Protein AF-A0A3D0N3T7-F1 (afdb_monomer)

Solvent-accessible surface area (backbone atoms only — not comparable to full-atom values): 16040 Å² total; per-residue (Å²): 131,82,79,78,68,73,55,38,37,32,43,30,29,72,91,70,80,42,63,31,39,25,36,47,32,54,90,64,12,43,69,44,21,49,50,53,52,58,37,20,71,55,54,43,47,40,52,34,33,52,40,88,77,23,42,41,26,35,35,33,63,46,48,40,93,49,50,69,50,77,93,78,44,78,58,92,35,46,69,40,55,69,48,50,58,29,33,27,24,47,39,78,64,60,85,92,48,77,85,64,81,76,82,58,97,70,96,59,69,46,47,33,40,38,41,25,50,29,72,79,21,35,37,60,78,89,60,73,71,46,60,27,25,43,24,30,38,50,77,40,45,59,74,56,45,41,55,54,55,56,48,26,64,77,77,38,71,35,59,32,34,39,12,54,52,82,62,74,70,81,31,61,50,32,33,35,32,32,20,36,23,41,67,45,83,64,19,27,8,3,18,1,17,35,33,22,38,88,87,70,49,81,75,49,71,45,58,41,58,35,73,68,30,38,36,75,56,22,30,51,47,7,43,42,56,41,51,54,51,38,41,44,58,46,37,38,22,41,38,38,40,27,59,48,60,67,59,47,33,36,76,72,64,76,37,84,80,80,51,78,83,49,42,62,51,50,51,53,41,52,54,61,49,66,75,31,86,40,72,46,74,45,73,42,62,57,85,84,38,47,68,15,45,51,26,1,44,52,9,13,52,52,24,45,56,53,66,72,73,108

Structure (mmCIF, N/CA/C/O backbone):
data_AF-A0A3D0N3T7-F1
#
_entry.id   AF-A0A3D0N3T7-F1
#
loop_
_atom_site.group_PDB
_atom_site.id
_atom_site.type_symbol
_atom_site.label_atom_id
_atom_site.label_alt_id
_atom_site.label_comp_id
_atom_site.label_asym_id
_atom_site.label_entity_id
_atom_site.label_seq_id
_atom_site.pdbx_PDB_ins_code
_atom_site.Cartn_x
_atom_site.Cartn_y
_atom_site.Cartn_z
_atom_site.occupancy
_atom_site.B_iso_or_equiv
_atom_site.auth_seq_id
_atom_site.auth_comp_id
_atom_site.auth_asym_id
_atom_site.auth_atom_id
_atom_site.pdbx_PDB_model_num
ATOM 1 N N . MET A 1 1 ? -14.285 30.119 7.924 1.00 32.22 1 MET A N 1
ATOM 2 C CA . MET A 1 1 ? -15.095 28.966 7.485 1.00 32.22 1 MET A CA 1
ATOM 3 C C . MET A 1 1 ? -14.592 27.786 8.278 1.00 32.22 1 MET A C 1
ATOM 5 O O . MET A 1 1 ? -13.515 27.294 7.980 1.00 32.22 1 MET A O 1
ATOM 9 N N . GLU A 1 2 ? -15.288 27.451 9.359 1.00 31.52 2 GLU A N 1
ATOM 10 C CA . GLU A 1 2 ? -14.979 26.279 10.175 1.00 31.52 2 GLU A CA 1
ATOM 11 C C . GLU A 1 2 ? -15.085 25.042 9.279 1.00 31.52 2 GLU A C 1
ATOM 13 O O . GLU A 1 2 ? -16.143 24.771 8.707 1.00 31.52 2 GLU A O 1
ATOM 18 N N . HIS A 1 3 ? -13.975 24.327 9.097 1.00 38.75 3 HIS A N 1
ATOM 19 C CA . HIS A 1 3 ? -14.036 22.964 8.597 1.00 38.75 3 HIS A CA 1
ATOM 20 C C . HIS A 1 3 ? -14.820 22.174 9.640 1.00 38.75 3 HIS A C 1
ATOM 22 O O . HIS A 1 3 ? -14.288 21.862 10.701 1.00 38.75 3 HIS A O 1
ATOM 28 N N . VAL A 1 4 ? -16.092 21.881 9.367 1.00 43.16 4 VAL A N 1
ATOM 29 C CA . VAL A 1 4 ? -16.843 20.897 10.146 1.00 43.16 4 VAL A CA 1
ATOM 30 C C . VAL A 1 4 ? -16.122 19.573 9.928 1.00 43.16 4 VAL A C 1
ATOM 32 O O . VAL A 1 4 ? -16.292 18.908 8.905 1.00 43.16 4 VAL A O 1
ATOM 35 N N . MET A 1 5 ? -15.208 19.242 10.836 1.00 53.06 5 MET A N 1
ATOM 36 C CA . MET A 1 5 ? -14.527 17.965 10.819 1.00 53.06 5 MET A CA 1
ATOM 37 C C . MET A 1 5 ? -15.600 16.893 10.966 1.00 53.06 5 MET A C 1
ATOM 39 O O . MET A 1 5 ? -16.296 16.863 11.977 1.00 53.06 5 MET A O 1
ATOM 43 N N . SER A 1 6 ? -15.763 16.033 9.951 1.00 59.78 6 SER A N 1
ATOM 44 C CA . SER A 1 6 ? -16.508 14.782 10.119 1.00 59.78 6 SER A CA 1
ATOM 45 C C . SER A 1 6 ? -16.028 14.114 11.407 1.00 59.78 6 SER A C 1
ATOM 47 O O . SER A 1 6 ? -14.865 13.723 11.498 1.00 59.78 6 SER A O 1
ATOM 49 N N . GLN A 1 7 ? -16.906 14.044 12.408 1.00 82.50 7 GLN A N 1
ATOM 50 C CA . GLN A 1 7 ? -16.627 13.449 13.718 1.00 82.50 7 GLN A CA 1
ATOM 51 C C . GLN A 1 7 ? -16.728 11.919 13.672 1.00 82.50 7 GLN A C 1
ATOM 53 O O . GLN A 1 7 ? -16.868 11.262 14.704 1.00 82.50 7 GLN A O 1
ATOM 58 N N . GLN A 1 8 ? -16.740 11.343 12.472 1.00 89.00 8 GLN A N 1
ATOM 59 C CA . GLN A 1 8 ? -16.956 9.931 12.240 1.00 89.00 8 GLN A CA 1
ATOM 60 C C . GLN A 1 8 ? -15.890 9.378 11.303 1.00 89.00 8 GLN A C 1
ATOM 62 O O . GLN A 1 8 ? -15.402 10.059 10.400 1.00 89.00 8 GLN A O 1
ATOM 67 N N . ILE A 1 9 ? -15.564 8.115 11.537 1.00 90.44 9 ILE A N 1
ATOM 68 C CA . ILE A 1 9 ? -14.751 7.282 10.664 1.00 90.44 9 ILE A CA 1
ATOM 69 C C . ILE A 1 9 ? -15.550 6.032 10.304 1.00 90.44 9 ILE A C 1
ATOM 71 O O . ILE A 1 9 ? -16.355 5.536 11.098 1.00 90.44 9 ILE A O 1
ATOM 75 N N . GLN A 1 10 ? -15.311 5.512 9.111 1.00 89.44 10 GLN A N 1
ATOM 76 C CA . GLN A 1 10 ? -15.835 4.238 8.658 1.00 89.44 10 GLN A CA 1
ATOM 77 C C . GLN A 1 10 ? -14.704 3.222 8.580 1.00 89.44 10 GLN A C 1
ATOM 79 O O . GLN A 1 10 ? -13.609 3.521 8.102 1.00 89.44 10 GLN A O 1
ATOM 84 N N . ILE A 1 11 ? -14.984 2.013 9.060 1.00 89.19 11 ILE A N 1
ATOM 85 C CA . ILE A 1 11 ? -14.097 0.858 8.960 1.00 89.19 11 ILE A CA 1
ATOM 86 C C . ILE A 1 11 ? -14.862 -0.202 8.179 1.00 89.19 11 ILE A C 1
ATOM 88 O O . ILE A 1 11 ? -15.906 -0.681 8.618 1.00 89.19 11 ILE A O 1
ATOM 92 N N . SER A 1 12 ? -14.359 -0.547 7.003 1.00 86.06 12 SER A N 1
ATOM 93 C CA . SER A 1 12 ? -14.988 -1.499 6.093 1.00 86.06 12 SER A CA 1
ATOM 94 C C . SER A 1 12 ? -14.106 -2.728 5.939 1.00 86.06 12 SER A C 1
ATOM 96 O O . SER A 1 12 ? -12.918 -2.602 5.659 1.00 86.06 12 SER A O 1
ATOM 98 N N . PHE A 1 13 ? -14.697 -3.908 6.092 1.00 82.44 13 PHE A N 1
ATOM 99 C CA . PHE A 1 13 ? -14.116 -5.215 5.799 1.00 82.44 13 PHE A CA 1
ATOM 100 C C . PHE A 1 13 ? -14.694 -5.678 4.462 1.00 82.44 13 PHE A C 1
ATOM 102 O O . PHE A 1 13 ? -15.786 -6.254 4.436 1.00 82.44 13 PHE A O 1
ATOM 109 N N . PRO A 1 14 ? -14.013 -5.400 3.338 1.00 73.06 14 PRO A N 1
ATOM 110 C CA . PRO A 1 14 ? -14.625 -5.536 2.023 1.00 73.06 14 PRO A CA 1
ATOM 111 C C . PRO A 1 14 ? -14.921 -6.997 1.663 1.00 73.06 14 PRO A C 1
ATOM 113 O O . PRO A 1 14 ? -15.902 -7.298 0.996 1.00 73.06 14 PRO A O 1
ATOM 116 N N . GLU A 1 15 ? -14.083 -7.926 2.120 1.00 71.56 15 GLU A N 1
ATOM 117 C CA . GLU A 1 15 ? -14.238 -9.367 1.875 1.00 71.56 15 GLU A CA 1
ATOM 118 C C . GLU A 1 15 ? -15.467 -9.972 2.555 1.00 71.56 15 GLU A C 1
ATOM 120 O O . GLU A 1 15 ? -15.977 -10.999 2.116 1.00 71.56 15 GLU A O 1
ATOM 125 N N . LEU A 1 16 ? -15.950 -9.316 3.608 1.00 73.00 16 LEU A N 1
ATOM 126 C CA . LEU A 1 16 ? -17.004 -9.810 4.484 1.00 73.00 16 LEU A CA 1
ATOM 127 C C . LEU A 1 16 ? -18.245 -8.905 4.450 1.00 73.00 16 LEU A C 1
ATOM 129 O O . LEU A 1 16 ? -19.090 -9.007 5.337 1.00 73.00 16 LEU A O 1
ATOM 133 N N . ASP A 1 17 ? -18.322 -7.997 3.467 1.00 74.31 17 ASP A N 1
ATOM 134 C CA . ASP A 1 17 ? -19.419 -7.038 3.251 1.00 74.31 17 ASP A CA 1
ATOM 135 C C . ASP A 1 17 ? -19.887 -6.360 4.553 1.00 74.31 17 ASP A C 1
ATOM 137 O O . ASP A 1 17 ? -21.072 -6.253 4.868 1.00 74.31 17 ASP A O 1
ATOM 141 N N . THR A 1 18 ? -18.918 -5.983 5.391 1.00 81.81 18 THR A N 1
ATOM 142 C CA . THR A 1 18 ? -19.179 -5.426 6.719 1.00 81.81 18 THR A CA 1
ATOM 143 C C . THR A 1 18 ? -18.582 -4.038 6.816 1.00 81.81 18 THR A C 1
ATOM 145 O O . THR A 1 18 ? -17.364 -3.890 6.816 1.00 81.81 18 THR A O 1
ATOM 148 N N . THR A 1 19 ? -19.427 -3.030 7.001 1.00 86.25 19 THR A N 1
ATOM 149 C CA . THR A 1 19 ? -18.995 -1.667 7.322 1.00 86.25 19 THR A CA 1
ATOM 150 C C . THR A 1 19 ? -19.476 -1.294 8.714 1.00 86.25 19 THR A C 1
ATOM 152 O O . THR A 1 19 ? -20.624 -1.549 9.082 1.00 86.25 19 THR A O 1
ATOM 155 N N . VAL A 1 20 ? -18.587 -0.689 9.496 1.00 89.56 20 VAL A N 1
ATOM 156 C CA . VAL A 1 20 ? -18.908 -0.110 10.797 1.00 89.56 20 VAL A CA 1
ATOM 157 C C . VAL A 1 20 ? -18.610 1.377 10.804 1.00 89.56 20 VAL A C 1
ATOM 159 O O . VAL A 1 20 ? -17.630 1.830 10.210 1.00 89.56 20 VAL A O 1
ATOM 162 N N . THR A 1 21 ? -19.443 2.121 11.522 1.00 89.88 21 THR A N 1
ATOM 163 C CA . THR A 1 21 ? -19.264 3.557 11.733 1.00 89.88 21 THR A CA 1
ATOM 164 C C . THR A 1 21 ? -18.836 3.776 13.173 1.00 89.88 21 THR A C 1
ATOM 166 O O . THR A 1 21 ? -19.487 3.293 14.106 1.00 89.88 21 THR A O 1
ATOM 169 N N . ALA A 1 22 ? -17.750 4.515 13.366 1.00 92.12 22 ALA A N 1
ATOM 170 C CA . ALA A 1 22 ? -17.268 4.907 14.679 1.00 92.12 22 ALA A CA 1
ATOM 171 C C . ALA A 1 22 ? -17.214 6.424 14.816 1.00 92.12 22 ALA A C 1
ATOM 173 O O . ALA A 1 22 ? -16.861 7.140 13.883 1.00 92.12 22 ALA A O 1
ATOM 174 N N . ARG A 1 23 ? -17.568 6.908 16.004 1.00 93.38 23 ARG A N 1
ATOM 175 C CA . ARG A 1 23 ? -17.517 8.319 16.374 1.00 93.38 23 ARG A CA 1
ATOM 176 C C . ARG A 1 23 ? -16.189 8.616 17.059 1.00 93.38 23 ARG A C 1
ATOM 178 O O . ARG A 1 23 ? -15.843 7.932 18.021 1.00 93.38 23 ARG A O 1
ATOM 185 N N . LEU A 1 24 ? -15.485 9.637 16.584 1.00 92.19 24 LEU A N 1
ATOM 186 C CA . LEU A 1 24 ? -14.283 10.174 17.217 1.00 92.19 24 LEU A CA 1
ATOM 187 C C . LEU A 1 24 ? -14.650 10.865 18.541 1.00 92.19 24 LEU A C 1
ATOM 189 O O . LEU A 1 24 ? -15.625 11.616 18.606 1.00 92.19 24 LEU A O 1
ATOM 193 N N . LEU A 1 25 ? -13.868 10.626 19.593 1.00 91.31 25 LEU A N 1
ATOM 194 C CA . LEU A 1 25 ? -14.084 11.183 20.932 1.00 91.31 25 LEU A CA 1
ATOM 195 C C . LEU A 1 25 ? -13.343 12.517 21.106 1.00 91.31 25 LEU A C 1
ATOM 197 O O . LEU A 1 25 ? -12.449 12.636 21.940 1.00 91.31 25 LEU A O 1
ATOM 201 N N . LEU A 1 26 ? -13.721 13.526 20.317 1.00 88.38 26 LEU A N 1
ATOM 202 C CA . LEU A 1 26 ? -13.084 14.854 20.335 1.00 88.38 26 LEU A CA 1
ATOM 203 C C . LEU A 1 26 ? -13.206 15.574 21.692 1.00 88.38 26 LEU A C 1
ATOM 205 O O . LEU A 1 26 ? -12.358 16.393 22.020 1.00 88.38 26 LEU A O 1
ATOM 209 N N . ASP A 1 27 ? -14.225 15.248 22.492 1.00 88.44 27 ASP A N 1
ATOM 210 C CA . ASP A 1 27 ? -14.429 15.853 23.815 1.00 88.44 27 ASP A CA 1
ATOM 211 C C . ASP A 1 27 ? -13.526 15.239 24.903 1.00 88.44 27 ASP A C 1
ATOM 213 O O . ASP A 1 27 ? -13.191 15.903 25.882 1.00 88.44 27 ASP A O 1
ATOM 217 N N . GLU A 1 28 ? -13.139 13.967 24.752 1.00 87.56 28 GLU A N 1
ATOM 218 C CA . GLU A 1 28 ? -12.385 13.208 25.764 1.00 87.56 28 GLU A CA 1
ATOM 219 C C . GLU A 1 28 ? -10.896 13.070 25.410 1.00 87.56 28 GLU A C 1
ATOM 221 O O . GLU A 1 28 ? -10.042 13.059 26.298 1.00 87.56 28 GLU A O 1
ATOM 226 N N . ALA A 1 29 ? -10.584 12.967 24.115 1.00 87.75 29 ALA A N 1
ATOM 227 C CA . ALA A 1 29 ? -9.236 12.805 23.576 1.00 87.75 29 ALA A CA 1
ATOM 228 C C . ALA A 1 29 ? -9.014 13.730 22.362 1.00 87.75 29 ALA A C 1
ATOM 230 O O . ALA A 1 29 ? -8.793 13.233 21.253 1.00 87.75 29 ALA A O 1
ATOM 231 N N . PRO A 1 30 ? -9.102 15.065 22.529 1.00 88.75 30 PRO A N 1
ATOM 232 C CA . PRO A 1 30 ? -9.078 16.017 21.419 1.00 88.75 30 PRO A CA 1
ATOM 233 C C . PRO A 1 30 ? -7.836 15.865 20.540 1.00 88.75 30 PRO A C 1
ATOM 235 O O . PRO A 1 30 ? -7.968 15.700 19.330 1.00 88.75 30 PRO A O 1
ATOM 238 N N . ARG A 1 31 ? -6.631 15.817 21.130 1.00 88.12 31 ARG A N 1
ATOM 239 C CA . ARG A 1 31 ? -5.382 15.773 20.348 1.00 88.12 31 ARG A CA 1
ATOM 240 C C . ARG A 1 31 ? -5.224 14.446 19.616 1.00 88.12 31 ARG A C 1
ATOM 242 O O . ARG A 1 31 ? -4.786 14.413 18.470 1.00 88.12 31 ARG A O 1
ATOM 249 N N . ALA A 1 32 ? -5.578 13.344 20.271 1.00 86.56 32 ALA A N 1
ATOM 250 C CA . ALA A 1 32 ? -5.444 12.013 19.687 1.00 86.56 32 ALA A CA 1
ATOM 251 C C . ALA A 1 32 ? -6.506 11.734 18.605 1.00 86.56 32 ALA A C 1
ATOM 253 O O . ALA A 1 32 ? -6.203 11.110 17.586 1.00 86.56 32 ALA A O 1
ATOM 254 N N . ALA A 1 33 ? -7.737 12.213 18.802 1.00 88.50 33 ALA A N 1
ATOM 255 C CA . ALA A 1 33 ? -8.817 12.095 17.829 1.00 88.50 33 ALA A CA 1
ATOM 256 C C . ALA A 1 33 ? -8.597 12.999 16.605 1.00 88.50 33 ALA A C 1
ATOM 258 O O . ALA A 1 33 ? -8.844 12.559 15.480 1.00 88.50 33 ALA A O 1
ATOM 259 N N . GLU A 1 34 ? -8.091 14.223 16.798 1.00 88.56 34 GLU A N 1
ATOM 260 C CA . GLU A 1 34 ? -7.678 15.109 15.702 1.00 88.56 34 GLU A CA 1
ATOM 261 C C . GLU A 1 34 ? -6.548 14.482 14.885 1.00 88.56 34 GLU A C 1
ATOM 263 O O . GLU A 1 34 ? -6.681 14.366 13.669 1.00 88.56 34 GLU A O 1
ATOM 268 N N . MET A 1 35 ? -5.508 13.967 15.547 1.00 86.88 35 MET A N 1
ATOM 269 C CA . MET A 1 35 ? -4.406 13.263 14.885 1.00 86.88 35 MET A CA 1
ATOM 270 C C . MET A 1 35 ? -4.910 12.090 14.033 1.00 86.88 35 MET A C 1
ATOM 272 O O . MET A 1 35 ? -4.569 11.988 12.857 1.00 86.88 35 MET A O 1
ATOM 276 N N . LEU A 1 36 ? -5.766 11.222 14.587 1.00 87.75 36 LEU A N 1
ATOM 277 C CA . LEU A 1 36 ? -6.343 10.112 13.824 1.00 87.75 36 LEU A CA 1
ATOM 278 C C . LEU A 1 36 ? -7.176 10.612 12.632 1.00 87.75 36 LEU A C 1
ATOM 280 O O . LEU A 1 36 ? -7.106 10.048 11.541 1.00 87.75 36 LEU A O 1
ATOM 284 N N . SER A 1 37 ? -7.957 11.676 12.827 1.00 87.81 37 SER A N 1
ATOM 285 C CA . SER A 1 37 ? -8.733 12.300 11.754 1.00 87.81 37 SER A CA 1
ATOM 286 C C . SER A 1 37 ? -7.835 12.863 10.646 1.00 87.81 37 SER A C 1
ATOM 288 O O . SER A 1 37 ? -8.180 12.769 9.468 1.00 87.81 37 SER A O 1
ATOM 290 N N . GLU A 1 38 ? -6.695 13.455 10.989 1.00 86.38 38 GLU A N 1
ATOM 291 C CA . GLU A 1 38 ? -5.728 13.955 10.011 1.00 86.38 38 GLU A CA 1
ATOM 292 C C . GLU A 1 38 ? -5.074 12.814 9.229 1.00 86.38 38 GLU A C 1
ATOM 294 O O . GLU A 1 38 ? -5.021 12.875 8.000 1.00 86.38 38 GLU A O 1
ATOM 299 N N . MET A 1 39 ? -4.686 11.734 9.913 1.00 84.38 39 MET A N 1
ATOM 300 C CA . MET A 1 39 ? -4.082 10.560 9.272 1.00 84.38 39 MET A CA 1
ATOM 301 C C . MET A 1 39 ? -5.030 9.844 8.294 1.00 84.38 39 MET A C 1
ATOM 303 O O . MET A 1 39 ? -4.597 9.184 7.349 1.00 84.38 39 MET A O 1
ATOM 307 N N . LEU A 1 40 ? -6.340 9.976 8.515 1.00 86.44 40 LEU A N 1
ATOM 308 C CA . LEU A 1 40 ? -7.396 9.342 7.722 1.00 86.44 40 LEU A CA 1
ATOM 309 C C . LEU A 1 40 ? -8.109 10.319 6.771 1.00 86.44 40 LEU A C 1
ATOM 311 O O . LEU A 1 40 ? -9.243 10.058 6.354 1.00 86.44 40 LEU A O 1
ATOM 315 N N . GLN A 1 41 ? -7.473 11.448 6.426 1.00 81.19 41 GLN A N 1
ATOM 316 C CA . GLN A 1 41 ? -7.971 12.342 5.369 1.00 81.19 41 GLN A CA 1
ATOM 317 C C . GLN A 1 41 ? -8.118 11.604 4.034 1.00 81.19 41 GLN A C 1
ATOM 319 O O . GLN A 1 41 ? -9.106 11.795 3.329 1.00 81.19 41 GLN A O 1
ATOM 324 N N . THR A 1 42 ? -7.159 10.739 3.712 1.00 76.00 42 THR A N 1
ATOM 325 C CA . THR A 1 42 ? -7.260 9.767 2.625 1.00 76.00 42 THR A CA 1
ATOM 326 C C . THR A 1 42 ? -7.626 8.400 3.209 1.00 76.00 42 THR A C 1
ATOM 328 O O . THR A 1 42 ? -6.997 7.975 4.183 1.00 76.00 42 THR A O 1
ATOM 331 N N . PRO A 1 43 ? -8.623 7.686 2.648 1.00 81.44 43 PRO A N 1
ATOM 332 C CA . PRO A 1 43 ? -8.916 6.322 3.069 1.00 81.44 43 PRO A CA 1
ATOM 333 C C . PRO A 1 43 ? -7.669 5.435 2.970 1.00 81.44 43 PRO A C 1
ATOM 335 O O . PRO A 1 43 ? -6.983 5.420 1.947 1.00 81.44 43 PRO A O 1
ATOM 338 N N . LEU A 1 44 ? -7.378 4.708 4.044 1.00 81.94 44 LEU A N 1
ATOM 339 C CA . LEU A 1 44 ? -6.271 3.769 4.150 1.00 81.94 44 LEU A CA 1
ATOM 340 C C . LEU A 1 44 ? -6.800 2.347 3.995 1.00 81.94 44 LEU A C 1
ATOM 342 O O . LEU A 1 44 ? -7.632 1.911 4.788 1.00 81.94 44 LEU A O 1
ATOM 346 N N . THR A 1 45 ? -6.235 1.592 3.055 1.00 81.06 45 THR A N 1
ATOM 347 C CA . THR A 1 45 ? -6.400 0.135 3.001 1.00 81.06 45 THR A CA 1
ATOM 348 C C . THR A 1 45 ? -5.198 -0.540 3.661 1.00 81.06 45 THR A C 1
ATOM 350 O O . THR A 1 45 ? -4.057 -0.316 3.264 1.00 81.06 45 THR A O 1
ATOM 353 N N . THR A 1 46 ? -5.448 -1.367 4.675 1.00 79.12 46 THR A N 1
ATOM 354 C CA . THR A 1 46 ? -4.429 -2.096 5.446 1.00 79.12 46 THR A CA 1
ATOM 355 C C . THR A 1 46 ? -4.930 -3.500 5.814 1.00 79.12 46 THR A C 1
ATOM 357 O O . THR A 1 46 ? -5.990 -3.941 5.358 1.00 79.12 46 THR A O 1
ATOM 360 N N . ARG A 1 47 ? -4.162 -4.237 6.621 1.00 78.88 47 ARG A N 1
ATOM 361 C CA . ARG A 1 47 ? -4.537 -5.563 7.129 1.00 78.88 47 ARG A CA 1
ATOM 362 C C . ARG A 1 47 ? -5.007 -5.458 8.579 1.00 78.88 47 ARG A C 1
ATOM 364 O O . ARG A 1 47 ? -4.338 -4.865 9.419 1.00 78.88 47 ARG A O 1
ATOM 371 N N . ALA A 1 48 ? -6.155 -6.060 8.862 1.00 80.75 48 ALA A N 1
ATOM 372 C CA . ALA A 1 48 ? -6.668 -6.317 10.196 1.00 80.75 48 ALA A CA 1
ATOM 373 C C . ALA A 1 48 ? -6.244 -7.720 10.635 1.00 80.75 48 ALA A C 1
ATOM 375 O O . ALA A 1 48 ? -6.678 -8.728 10.072 1.00 80.75 48 ALA A O 1
ATOM 376 N N . VAL A 1 49 ? -5.409 -7.791 11.665 1.00 79.81 49 VAL A N 1
ATOM 377 C CA . VAL A 1 49 ? -4.930 -9.052 12.236 1.00 79.81 49 VAL A CA 1
ATOM 378 C C . VAL A 1 49 ? -5.613 -9.276 13.575 1.00 79.81 49 VAL A C 1
ATOM 380 O O . VAL A 1 49 ? -5.657 -8.383 14.421 1.00 79.81 49 VAL A O 1
ATOM 383 N N . HIS A 1 50 ? -6.149 -10.474 13.797 1.00 80.69 50 HIS A N 1
ATOM 384 C CA . HIS A 1 50 ? -6.720 -10.812 15.094 1.00 80.69 50 HIS A CA 1
ATOM 385 C C . HIS A 1 50 ? -5.624 -10.835 16.170 1.00 80.69 50 HIS A C 1
ATOM 387 O O . HIS A 1 50 ? -4.626 -11.544 16.042 1.00 80.69 50 HIS A O 1
ATOM 393 N N . ALA A 1 51 ? -5.827 -10.109 17.268 1.00 75.56 51 ALA A N 1
ATOM 394 C CA . ALA A 1 51 ? -4.872 -10.074 18.365 1.00 75.56 51 ALA A CA 1
ATOM 395 C C . ALA A 1 51 ? -4.783 -11.437 19.070 1.00 75.56 51 ALA A C 1
ATOM 397 O O . ALA A 1 51 ? -5.799 -12.044 19.408 1.00 75.56 51 ALA A O 1
ATOM 398 N N . ILE A 1 52 ? -3.568 -11.912 19.345 1.00 72.44 52 ILE A N 1
ATOM 399 C CA . ILE A 1 52 ? -3.365 -13.191 20.049 1.00 72.44 52 ILE A CA 1
ATOM 400 C C . ILE A 1 52 ? -3.595 -13.030 21.563 1.00 72.44 52 ILE A C 1
ATOM 402 O O . ILE A 1 52 ? -4.168 -13.908 22.204 1.00 72.44 52 ILE A O 1
ATOM 406 N N . TYR A 1 53 ? -3.192 -11.887 22.130 1.00 69.62 53 TYR A N 1
ATOM 407 C CA . TYR A 1 53 ? -3.123 -11.673 23.584 1.00 69.62 53 TYR A CA 1
ATOM 408 C C . TYR A 1 53 ? -4.096 -10.614 24.127 1.00 69.62 53 TYR A C 1
ATOM 410 O O . TYR A 1 53 ? -4.396 -10.618 25.318 1.00 69.62 53 TYR A O 1
ATOM 418 N N . ALA A 1 54 ? -4.618 -9.729 23.271 1.00 68.06 54 ALA A N 1
ATOM 419 C CA . ALA A 1 54 ? -5.518 -8.636 23.664 1.00 68.06 54 ALA A CA 1
ATOM 420 C C . ALA A 1 54 ? -6.992 -9.069 23.817 1.00 68.06 54 ALA A C 1
ATOM 422 O O . ALA A 1 54 ? -7.857 -8.244 24.107 1.00 68.06 54 ALA A O 1
ATOM 423 N N . GLY A 1 55 ? -7.293 -10.358 23.626 1.00 76.88 55 GLY A N 1
ATOM 424 C CA . GLY A 1 55 ? -8.656 -10.884 23.645 1.00 76.88 55 GLY A CA 1
ATOM 425 C C . GLY A 1 55 ? -9.386 -10.650 22.312 1.00 76.88 55 GLY A C 1
ATOM 426 O O . GLY A 1 55 ? -8.779 -10.834 21.256 1.00 76.88 55 GLY A O 1
ATOM 427 N N . PRO A 1 56 ? -10.688 -10.307 22.324 1.00 84.19 56 PRO A N 1
ATOM 428 C CA . PRO A 1 56 ? -11.477 -10.085 21.113 1.00 84.19 56 PRO A CA 1
ATOM 429 C C . PRO A 1 56 ? -11.187 -8.702 20.515 1.00 84.19 56 PRO A C 1
ATOM 431 O O . PRO A 1 56 ? -12.004 -7.780 20.594 1.00 84.19 56 PRO A O 1
ATOM 434 N N . ALA A 1 57 ? -10.004 -8.577 19.920 1.00 84.62 57 ALA A N 1
ATOM 435 C CA . ALA A 1 57 ? -9.543 -7.372 19.252 1.00 84.62 57 ALA A CA 1
ATOM 436 C C . ALA A 1 57 ? -8.938 -7.693 17.886 1.00 84.62 57 ALA A C 1
ATOM 438 O O . ALA A 1 57 ? -8.316 -8.743 17.699 1.00 84.62 57 ALA A O 1
ATOM 439 N N . VAL A 1 58 ? -9.092 -6.764 16.950 1.00 84.25 58 VAL A N 1
ATOM 440 C CA . VAL A 1 58 ? -8.320 -6.732 15.707 1.00 84.25 58 VAL A CA 1
ATOM 441 C C . VAL A 1 58 ? -7.392 -5.529 15.730 1.00 84.25 58 VAL A C 1
ATOM 443 O O . VAL A 1 58 ? -7.736 -4.468 16.253 1.00 84.25 58 VAL A O 1
ATOM 446 N N . LEU A 1 59 ? -6.198 -5.725 15.198 1.00 84.69 59 LEU A N 1
ATOM 447 C CA . LEU A 1 59 ? -5.132 -4.743 15.169 1.00 84.69 59 LEU A CA 1
ATOM 448 C C . LEU A 1 59 ? -4.872 -4.349 13.719 1.00 84.69 59 LEU A C 1
ATOM 450 O O . LEU A 1 59 ? -4.845 -5.209 12.838 1.00 84.69 59 LEU A O 1
ATOM 454 N N . MET A 1 60 ? -4.718 -3.053 13.486 1.00 84.31 60 MET A N 1
ATOM 455 C CA . MET A 1 60 ? -4.552 -2.454 12.165 1.00 84.31 60 MET A CA 1
ATOM 456 C C . MET A 1 60 ? -3.412 -1.444 12.244 1.00 84.31 60 MET A C 1
ATOM 458 O O . MET A 1 60 ? -3.353 -0.662 13.192 1.00 84.31 60 MET A O 1
ATOM 462 N N . GLN A 1 61 ? -2.510 -1.445 11.268 1.00 80.38 61 GLN A N 1
ATOM 463 C CA . GLN A 1 61 ? -1.385 -0.510 11.242 1.00 80.38 61 GLN A CA 1
ATOM 464 C C . GLN A 1 61 ? -1.679 0.646 10.285 1.00 80.38 61 GLN A C 1
ATOM 466 O O . GLN A 1 61 ? -2.026 0.412 9.122 1.00 80.38 61 GLN A O 1
ATOM 471 N N . ILE A 1 62 ? -1.523 1.875 10.783 1.00 79.56 62 ILE A N 1
ATOM 472 C CA . ILE A 1 62 ? -1.464 3.097 9.980 1.00 79.56 62 ILE A CA 1
ATOM 473 C C . ILE A 1 62 ? 0.016 3.412 9.726 1.00 79.56 62 ILE A C 1
ATOM 475 O O . ILE A 1 62 ? 0.728 3.724 10.684 1.00 79.56 62 ILE A O 1
ATOM 479 N N . PRO A 1 63 ? 0.497 3.328 8.475 1.00 74.94 63 PRO A N 1
ATOM 480 C CA . PRO A 1 63 ? 1.894 3.620 8.160 1.00 74.94 63 PRO A CA 1
ATOM 481 C C . PRO A 1 63 ? 2.204 5.126 8.234 1.00 74.94 63 PRO A C 1
ATOM 483 O O . PRO A 1 63 ? 1.337 5.940 7.910 1.00 74.94 63 PRO A O 1
ATOM 486 N N . ALA A 1 64 ? 3.445 5.501 8.572 1.00 72.12 64 ALA A N 1
ATOM 487 C CA . ALA A 1 64 ? 3.889 6.898 8.721 1.00 72.12 64 ALA A CA 1
ATOM 488 C C . ALA A 1 64 ? 3.608 7.805 7.508 1.00 72.12 64 ALA A C 1
ATOM 490 O O . ALA A 1 64 ? 3.419 9.010 7.659 1.00 72.12 64 ALA A O 1
ATOM 491 N N . ARG A 1 65 ? 3.511 7.250 6.291 1.00 71.75 65 ARG A N 1
ATOM 492 C CA . ARG A 1 65 ? 3.157 8.020 5.081 1.00 71.75 65 ARG A CA 1
ATOM 493 C C . ARG A 1 65 ? 1.762 8.659 5.130 1.00 71.75 65 ARG A C 1
ATOM 495 O O . ARG A 1 65 ? 1.516 9.613 4.399 1.00 71.75 65 ARG A O 1
ATOM 502 N N . HIS A 1 66 ? 0.860 8.138 5.966 1.00 71.56 66 HIS A N 1
ATOM 503 C CA . HIS A 1 66 ? -0.449 8.746 6.230 1.00 71.56 66 HIS A CA 1
ATOM 504 C C . HIS A 1 66 ? -0.378 9.873 7.271 1.00 71.56 66 HIS A C 1
ATOM 506 O O . HIS A 1 66 ? -1.349 10.595 7.451 1.00 71.56 66 HIS A O 1
ATOM 512 N N . GLY A 1 67 ? 0.762 10.045 7.935 1.00 65.94 67 GLY A N 1
ATOM 513 C CA . GLY A 1 67 ? 0.985 11.015 8.996 1.00 65.94 67 GLY A CA 1
ATOM 514 C C . GLY A 1 67 ? 1.727 10.373 10.163 1.00 65.94 67 GLY A C 1
ATOM 515 O O . GLY A 1 67 ? 1.630 9.167 10.395 1.00 65.94 67 GLY A O 1
ATOM 516 N N . GLU A 1 68 ? 2.452 11.193 10.913 1.00 65.62 68 GLU A N 1
ATOM 517 C CA . GLU A 1 68 ? 3.124 10.794 12.146 1.00 65.62 68 GLU A CA 1
ATOM 518 C C . GLU A 1 68 ? 2.597 11.629 13.315 1.00 65.62 68 GLU A C 1
ATOM 520 O O . GLU A 1 68 ? 2.198 12.782 13.116 1.00 65.62 68 GLU A O 1
ATOM 525 N N . PRO A 1 69 ? 2.607 11.086 14.543 1.00 65.06 69 PRO A N 1
ATOM 526 C CA . PRO A 1 69 ? 2.323 11.886 15.722 1.00 65.06 69 PRO A CA 1
ATOM 527 C C . PRO A 1 69 ? 3.296 13.063 15.832 1.00 65.06 69 PRO A C 1
ATOM 529 O O . PRO A 1 69 ? 4.500 12.901 15.617 1.00 65.06 69 PRO A O 1
ATOM 532 N N . ALA A 1 70 ? 2.794 14.233 16.235 1.00 56.91 70 ALA A N 1
ATOM 533 C CA . ALA A 1 70 ? 3.655 15.347 16.619 1.00 56.91 70 ALA A CA 1
ATOM 534 C C . ALA A 1 70 ? 4.626 14.875 17.721 1.00 56.91 70 ALA A C 1
ATOM 536 O O . ALA A 1 70 ? 4.205 14.270 18.705 1.00 56.91 70 ALA A O 1
ATOM 537 N N . ASP A 1 71 ? 5.928 15.088 17.517 1.00 58.09 71 ASP A N 1
ATOM 538 C CA . ASP A 1 71 ? 7.020 14.627 18.393 1.00 58.09 71 ASP A CA 1
ATOM 539 C C . ASP A 1 71 ? 7.229 13.096 18.470 1.00 58.09 71 ASP A C 1
ATOM 541 O O . ASP A 1 71 ? 7.956 12.604 19.338 1.00 58.09 71 ASP A O 1
ATOM 545 N N . GLY A 1 72 ? 6.625 12.321 17.559 1.00 62.78 72 GLY A N 1
ATOM 546 C CA . GLY A 1 72 ? 6.798 10.864 17.480 1.00 62.78 72 GLY A CA 1
ATOM 547 C C . GLY A 1 72 ? 6.123 10.086 18.616 1.00 62.78 72 GLY A C 1
ATOM 548 O O . GLY A 1 72 ? 6.416 8.907 18.820 1.00 62.78 72 GLY A O 1
ATOM 549 N N . GLN A 1 73 ? 5.228 10.728 19.376 1.00 68.12 73 GLN A N 1
ATOM 550 C CA . GLN A 1 73 ? 4.494 10.113 20.482 1.00 68.12 73 GLN A CA 1
ATOM 551 C C . GLN A 1 73 ? 2.990 10.344 20.356 1.00 68.12 73 GLN A C 1
ATOM 553 O O . GLN A 1 73 ? 2.532 11.441 20.055 1.00 68.12 73 GLN A O 1
ATOM 558 N N . ILE A 1 74 ? 2.205 9.302 20.634 1.00 75.00 74 ILE A N 1
ATOM 559 C CA . ILE A 1 74 ? 0.745 9.421 20.714 1.00 75.00 74 ILE A CA 1
ATOM 560 C C . ILE A 1 74 ? 0.400 10.303 21.926 1.00 75.00 74 ILE A C 1
ATOM 562 O O . ILE A 1 74 ? 0.910 10.032 23.019 1.00 75.00 74 ILE A O 1
ATOM 566 N N . PRO A 1 75 ? -0.474 11.318 21.779 1.00 80.38 75 PRO A N 1
ATOM 567 C CA . PRO A 1 75 ? -0.928 12.129 22.903 1.00 80.38 75 PRO A CA 1
ATOM 568 C C . PRO A 1 75 ? -1.550 11.254 23.997 1.00 80.38 75 PRO A C 1
ATOM 570 O O . PRO A 1 75 ? -2.498 10.516 23.741 1.00 80.38 75 PRO A O 1
ATOM 573 N N . ILE A 1 76 ? -1.018 11.335 25.218 1.00 82.00 76 ILE A N 1
ATOM 574 C CA . ILE A 1 76 ? -1.529 10.577 26.367 1.00 82.00 76 ILE A CA 1
ATOM 575 C C . ILE A 1 76 ? -2.800 11.266 26.881 1.00 82.00 76 ILE A C 1
ATOM 577 O O . ILE A 1 76 ? -2.730 12.225 27.651 1.00 82.00 76 ILE A O 1
ATOM 581 N N . GLU A 1 77 ? -3.956 10.795 26.411 1.00 85.44 77 GLU A N 1
ATOM 582 C CA . GLU A 1 77 ? -5.303 11.275 26.751 1.00 85.44 77 GLU A CA 1
ATOM 583 C C . GLU A 1 77 ? -6.278 10.091 26.828 1.00 85.44 77 GLU A C 1
ATOM 585 O O . GLU A 1 77 ? -5.997 9.027 26.282 1.00 85.44 77 GLU A O 1
ATOM 590 N N . ASN A 1 78 ? -7.410 10.258 27.521 1.00 87.25 78 ASN A N 1
ATOM 591 C CA . ASN A 1 78 ? -8.477 9.252 27.647 1.00 87.25 78 ASN A CA 1
ATOM 592 C C . ASN A 1 78 ? -7.985 7.794 27.791 1.00 87.25 78 ASN A C 1
ATOM 594 O O . ASN A 1 78 ? -8.351 6.893 27.032 1.00 87.25 78 ASN A O 1
ATOM 598 N N . GLU A 1 79 ? -7.068 7.580 28.731 1.00 87.12 79 GLU A N 1
ATOM 599 C CA . GLU A 1 79 ? -6.392 6.301 28.908 1.00 87.12 79 GLU A CA 1
ATOM 600 C C . GLU A 1 79 ? -7.335 5.238 29.485 1.00 87.12 79 GLU A C 1
ATOM 602 O O . GLU A 1 79 ? -7.811 5.342 30.618 1.00 87.12 79 GLU A O 1
ATOM 607 N N . VAL A 1 80 ? -7.541 4.154 28.735 1.00 82.69 80 VAL A N 1
ATOM 608 C CA . VAL A 1 80 ? -8.389 3.029 29.145 1.00 82.69 80 VAL A CA 1
ATOM 609 C C . VAL A 1 80 ? -7.550 1.765 29.312 1.00 82.69 80 VAL A C 1
ATOM 611 O O . VAL A 1 80 ? -6.665 1.453 28.516 1.00 82.69 80 VAL A O 1
ATOM 614 N N . ARG A 1 81 ? -7.826 1.014 30.384 1.00 79.44 81 ARG A N 1
ATOM 615 C CA . ARG A 1 81 ? -7.178 -0.280 30.688 1.00 79.44 81 ARG A CA 1
ATOM 616 C C . ARG A 1 81 ? -8.082 -1.486 30.449 1.00 79.44 81 ARG A C 1
ATOM 618 O O . ARG A 1 81 ? -7.589 -2.606 30.349 1.00 79.44 81 ARG A O 1
ATOM 625 N N . ALA A 1 82 ? -9.388 -1.262 30.410 1.00 82.81 82 ALA A N 1
ATOM 626 C CA . ALA A 1 82 ? -10.408 -2.285 30.240 1.00 82.81 82 ALA A CA 1
ATOM 627 C C . ALA A 1 82 ? -11.362 -1.831 29.126 1.00 82.81 82 ALA A C 1
ATOM 629 O O . ALA A 1 82 ? -12.376 -1.210 29.431 1.00 82.81 82 ALA A O 1
ATOM 630 N N . PRO A 1 83 ? -10.998 -2.059 27.854 1.00 85.25 83 PRO A N 1
ATOM 631 C CA . PRO A 1 83 ? -11.823 -1.660 26.726 1.00 85.25 83 PRO A CA 1
ATOM 632 C C . PRO A 1 83 ? -13.144 -2.423 26.697 1.00 85.25 83 PRO A C 1
ATOM 634 O O . PRO A 1 83 ? -13.210 -3.628 26.976 1.00 85.25 83 PRO A O 1
ATOM 637 N N . GLU A 1 84 ? -14.185 -1.703 26.310 1.00 89.38 84 GLU A N 1
ATOM 638 C CA . GLU A 1 84 ? -15.513 -2.223 26.045 1.00 89.38 84 GLU A CA 1
ATOM 639 C C . GLU A 1 84 ? -15.668 -2.626 24.567 1.00 89.38 84 GLU A C 1
ATOM 641 O O . GLU A 1 84 ? -14.919 -2.180 23.691 1.00 89.38 84 GLU A O 1
ATOM 646 N N . PRO A 1 85 ? -16.664 -3.465 24.237 1.00 88.62 85 PRO A N 1
ATOM 647 C CA . PRO A 1 85 ? -17.009 -3.734 22.848 1.00 88.62 85 PRO A CA 1
ATOM 648 C C . PRO A 1 85 ? -17.347 -2.442 22.088 1.00 88.62 85 PRO A C 1
ATOM 650 O O . PRO A 1 85 ? -18.273 -1.720 22.454 1.00 88.62 85 PRO A O 1
ATOM 653 N N . GLY A 1 86 ? -16.640 -2.204 20.988 1.00 88.19 86 GLY A N 1
ATOM 654 C CA . GLY A 1 86 ? -16.763 -1.012 20.154 1.00 88.19 86 GLY A CA 1
ATOM 655 C C . GLY A 1 86 ? -15.683 0.036 20.407 1.00 88.19 86 GLY A C 1
ATOM 656 O O . GLY A 1 86 ? -15.625 1.007 19.658 1.00 88.19 86 GLY A O 1
ATOM 657 N N . ASP A 1 87 ? -14.818 -0.148 21.400 1.00 91.12 87 ASP A N 1
ATOM 658 C CA . ASP A 1 87 ? -13.732 0.789 21.669 1.00 91.12 87 ASP A CA 1
ATOM 659 C C . ASP A 1 87 ? -12.617 0.672 20.618 1.00 91.12 87 ASP A C 1
ATOM 661 O O . ASP A 1 87 ? -12.168 -0.426 20.264 1.00 91.12 87 ASP A O 1
ATOM 665 N N . ILE A 1 88 ? -12.166 1.826 20.124 1.00 90.81 88 ILE A N 1
ATOM 666 C CA . ILE A 1 88 ? -11.042 1.969 19.199 1.00 90.81 88 ILE A CA 1
ATOM 667 C C . ILE A 1 88 ? -9.959 2.784 19.887 1.00 90.81 88 ILE A C 1
ATOM 669 O O . ILE A 1 88 ? -10.166 3.938 20.273 1.00 90.81 88 ILE A O 1
ATOM 673 N N . MET A 1 89 ? -8.786 2.178 20.009 1.00 88.88 89 MET A N 1
ATOM 674 C CA . MET A 1 89 ? -7.681 2.721 20.781 1.00 88.88 89 MET A CA 1
ATOM 675 C C . MET A 1 89 ? -6.445 2.892 19.909 1.00 88.88 89 MET A C 1
ATOM 677 O O . MET A 1 89 ? -6.123 2.016 19.102 1.00 88.88 89 MET A O 1
ATOM 681 N N . LEU A 1 90 ? -5.726 3.993 20.114 1.00 85.62 90 LEU A N 1
ATOM 682 C CA . LEU A 1 90 ? -4.367 4.131 19.615 1.00 85.62 90 LEU A CA 1
ATOM 683 C C . LEU A 1 90 ? -3.410 3.474 20.596 1.00 85.62 90 LEU A C 1
ATOM 685 O O . LEU A 1 90 ? -3.484 3.668 21.815 1.00 85.62 90 LEU A O 1
ATOM 689 N N . VAL A 1 91 ? -2.504 2.690 20.035 1.00 75.19 91 VAL A N 1
ATOM 690 C CA . VAL A 1 91 ? -1.526 1.925 20.785 1.00 75.19 91 VAL A CA 1
ATOM 691 C C . VAL A 1 91 ? -0.139 2.333 20.296 1.00 75.19 91 VAL A C 1
ATOM 693 O O . VAL A 1 91 ? 0.113 2.285 19.086 1.00 75.19 91 VAL A O 1
ATOM 696 N N . PRO A 1 92 ? 0.759 2.763 21.203 1.00 59.03 92 PRO A N 1
ATOM 697 C CA . PRO A 1 92 ? 2.109 3.132 20.813 1.00 59.03 92 PRO A CA 1
ATOM 698 C C . PRO A 1 92 ? 2.832 1.918 20.228 1.00 59.03 92 PRO A C 1
ATOM 700 O O . PRO A 1 92 ? 2.593 0.789 20.676 1.00 59.03 92 PRO A O 1
ATOM 703 N N . PRO A 1 93 ? 3.723 2.122 19.244 1.00 53.00 93 PRO A N 1
ATOM 704 C CA . PRO A 1 93 ? 4.575 1.045 18.771 1.00 53.00 93 PRO A CA 1
ATOM 705 C C . PRO A 1 93 ? 5.356 0.473 19.958 1.00 53.00 93 PRO A C 1
ATOM 707 O O . PRO A 1 93 ? 5.835 1.210 20.826 1.00 53.00 93 PRO A O 1
ATOM 710 N N . ALA A 1 94 ? 5.464 -0.854 20.026 1.00 46.19 94 ALA A N 1
ATOM 711 C CA . ALA A 1 94 ? 6.268 -1.511 21.045 1.00 46.19 94 ALA A CA 1
ATOM 712 C C . ALA A 1 94 ? 7.716 -1.039 20.896 1.00 46.19 94 ALA A C 1
ATOM 714 O O . ALA A 1 94 ? 8.401 -1.437 19.953 1.00 46.19 94 ALA A O 1
ATOM 715 N N . ALA A 1 95 ? 8.183 -0.184 21.809 1.00 36.50 95 ALA A N 1
ATOM 716 C CA . ALA A 1 95 ? 9.564 0.273 21.818 1.00 36.50 95 ALA A CA 1
ATOM 717 C C . ALA A 1 95 ? 10.494 -0.954 21.749 1.00 36.50 95 ALA A C 1
ATOM 719 O O . ALA A 1 95 ? 10.526 -1.768 22.671 1.00 36.50 95 ALA A O 1
ATOM 720 N N . LYS A 1 96 ? 11.218 -1.092 20.629 1.00 34.09 96 LYS A N 1
ATOM 721 C CA . LYS A 1 96 ? 12.189 -2.164 20.333 1.00 34.09 96 LYS A CA 1
ATOM 722 C C . LYS A 1 96 ? 11.662 -3.608 20.220 1.00 34.09 96 LYS A C 1
ATOM 724 O O . LYS A 1 96 ? 12.475 -4.524 20.258 1.00 34.09 96 LYS A O 1
ATOM 729 N N . ALA A 1 97 ? 10.362 -3.836 20.029 1.00 35.88 97 ALA A N 1
ATOM 730 C CA . ALA A 1 97 ? 9.827 -5.178 19.723 1.00 35.88 97 ALA A CA 1
ATOM 731 C C . ALA A 1 97 ? 9.163 -5.268 18.335 1.00 35.88 97 ALA A C 1
ATOM 733 O O . ALA A 1 97 ? 8.380 -6.179 18.074 1.00 35.88 97 ALA A O 1
ATOM 734 N N . ALA A 1 98 ? 9.479 -4.323 17.443 1.00 37.41 98 ALA A N 1
ATOM 735 C CA . ALA A 1 98 ? 9.021 -4.327 16.055 1.00 37.41 98 ALA A CA 1
ATOM 736 C C . ALA A 1 98 ? 9.576 -5.506 15.232 1.00 37.41 98 ALA A C 1
ATOM 738 O O . ALA A 1 98 ? 9.030 -5.802 14.177 1.00 37.41 98 ALA A O 1
ATOM 739 N N . GLU A 1 99 ? 10.608 -6.211 15.714 1.00 34.00 99 GLU A N 1
ATOM 740 C CA . GLU A 1 99 ? 11.204 -7.316 14.954 1.00 34.00 99 GLU A CA 1
ATOM 741 C C . GLU A 1 99 ? 10.373 -8.614 14.963 1.00 34.00 99 GLU A C 1
ATOM 743 O O . GLU A 1 99 ? 10.518 -9.385 14.025 1.00 34.00 99 GLU A O 1
ATOM 748 N N . ASP A 1 100 ? 9.456 -8.857 15.916 1.00 36.72 100 ASP A N 1
ATOM 749 C CA . ASP A 1 100 ? 8.912 -10.225 16.092 1.00 36.72 100 ASP A CA 1
ATOM 750 C C . ASP A 1 100 ? 7.414 -10.366 16.442 1.00 36.72 100 ASP A C 1
ATOM 752 O O . ASP A 1 100 ? 6.916 -11.490 16.522 1.00 36.72 100 ASP A O 1
ATOM 756 N N . VAL A 1 101 ? 6.636 -9.291 16.639 1.00 41.44 101 VAL A N 1
ATOM 757 C CA . VAL A 1 101 ? 5.200 -9.450 16.997 1.00 41.44 101 VAL A CA 1
ATOM 758 C C . VAL A 1 101 ? 4.332 -9.835 15.790 1.00 41.44 101 VAL A C 1
ATOM 760 O O . VAL A 1 101 ? 3.319 -10.518 15.948 1.00 41.44 101 VAL A O 1
ATOM 763 N N . TRP A 1 102 ? 4.736 -9.431 14.584 1.00 46.41 102 TRP A N 1
ATOM 764 C CA . TRP A 1 102 ? 3.936 -9.561 13.360 1.00 46.41 102 TRP A CA 1
ATOM 765 C C . TRP A 1 102 ? 4.423 -10.642 12.391 1.00 46.41 102 TRP A C 1
ATOM 767 O O . TRP A 1 102 ? 3.741 -10.913 11.408 1.00 46.41 102 TRP A O 1
ATOM 777 N N . GLY A 1 103 ? 5.570 -11.277 12.665 1.00 36.41 103 GLY A N 1
ATOM 778 C CA . GLY A 1 103 ? 6.111 -12.378 11.856 1.00 36.41 103 GLY A CA 1
ATOM 779 C C . GLY A 1 103 ? 6.500 -12.020 10.414 1.00 36.41 103 GLY A C 1
ATOM 780 O O . GLY A 1 103 ? 6.880 -12.910 9.660 1.00 36.41 103 GLY A O 1
ATOM 781 N N . GLU A 1 104 ? 6.441 -10.744 10.032 1.00 35.53 104 GLU A N 1
ATOM 782 C CA . GLU A 1 104 ? 6.798 -10.235 8.709 1.00 35.53 104 GLU A CA 1
ATOM 783 C C . GLU A 1 104 ? 7.690 -8.989 8.882 1.00 35.53 104 GLU A C 1
ATOM 785 O O . GLU A 1 104 ? 7.327 -8.091 9.647 1.00 35.53 104 GLU A O 1
ATOM 790 N N . PRO A 1 105 ? 8.845 -8.894 8.195 1.00 33.12 105 PRO A N 1
ATOM 791 C CA . PRO A 1 105 ? 9.690 -7.706 8.230 1.00 33.12 105 PRO A CA 1
ATOM 792 C C . PRO A 1 105 ? 9.044 -6.598 7.382 1.00 33.12 105 PRO A C 1
ATOM 794 O O . PRO A 1 105 ? 9.275 -6.500 6.173 1.00 33.12 105 PRO A O 1
ATOM 797 N N . GLY A 1 106 ? 8.181 -5.809 8.026 1.00 40.91 106 GLY A N 1
ATOM 798 C CA . GLY A 1 106 ? 7.490 -4.644 7.474 1.00 40.91 106 GLY A CA 1
ATOM 799 C C . GLY A 1 106 ? 8.062 -3.347 8.044 1.00 40.91 106 GLY A C 1
ATOM 800 O O . GLY A 1 106 ? 7.705 -2.930 9.138 1.00 40.91 106 GLY A O 1
ATOM 801 N N . ASP A 1 107 ? 8.954 -2.748 7.267 1.00 41.12 107 ASP A N 1
ATOM 802 C CA . ASP A 1 107 ? 9.883 -1.641 7.541 1.00 41.12 107 ASP A CA 1
ATOM 803 C C . ASP A 1 107 ? 9.244 -0.230 7.606 1.00 41.12 107 ASP A C 1
ATOM 805 O O . ASP A 1 107 ? 9.835 0.737 7.127 1.00 41.12 107 ASP A O 1
ATOM 809 N N . GLU A 1 108 ? 8.037 -0.062 8.154 1.00 49.59 108 GLU A N 1
ATOM 810 C CA . GLU A 1 108 ? 7.458 1.286 8.292 1.00 49.59 108 GLU A CA 1
ATOM 811 C C . GLU A 1 108 ? 7.009 1.577 9.724 1.00 49.59 108 GLU A C 1
ATOM 813 O O . GLU A 1 108 ? 6.048 0.992 10.236 1.00 49.59 108 GLU A O 1
ATOM 818 N N . ASP A 1 109 ? 7.713 2.526 10.353 1.00 59.31 109 ASP A N 1
ATOM 819 C CA . ASP A 1 109 ? 7.264 3.205 11.564 1.00 59.31 109 ASP A CA 1
ATOM 820 C C . ASP A 1 109 ? 5.809 3.673 11.367 1.00 59.31 109 ASP A C 1
ATOM 822 O O . ASP A 1 109 ? 5.394 4.093 10.282 1.00 59.31 109 ASP A O 1
ATOM 826 N N . GLY A 1 110 ? 4.977 3.524 12.394 1.00 68.31 110 GLY A N 1
ATOM 827 C CA . GLY A 1 110 ? 3.550 3.793 12.267 1.00 68.31 110 GLY A CA 1
ATOM 828 C C . GLY A 1 110 ? 2.784 3.642 13.572 1.00 68.31 110 GLY A C 1
ATOM 829 O O . GLY A 1 110 ? 3.326 3.243 14.606 1.00 68.31 110 GLY A O 1
ATOM 830 N N . VAL A 1 111 ? 1.494 3.962 13.517 1.00 77.81 111 VAL A N 1
ATOM 831 C CA . VAL A 1 111 ? 0.588 3.912 14.670 1.00 77.81 111 VAL A CA 1
ATOM 832 C C . VAL A 1 111 ? -0.299 2.677 14.569 1.00 77.81 111 VAL A C 1
ATOM 834 O O . VAL A 1 111 ? -0.859 2.383 13.513 1.00 77.81 111 VAL A O 1
ATOM 837 N N . THR A 1 112 ? -0.444 1.941 15.672 1.00 80.94 112 THR A N 1
ATOM 838 C CA . THR A 1 112 ? -1.339 0.779 15.721 1.00 80.94 112 THR A CA 1
ATOM 839 C C . THR A 1 112 ? -2.709 1.193 16.249 1.00 80.94 112 THR A C 1
ATOM 841 O O . THR A 1 112 ? -2.825 1.753 17.339 1.00 80.94 112 THR A O 1
ATOM 844 N N . LEU A 1 113 ? -3.752 0.871 15.490 1.00 85.56 113 LEU A N 1
ATOM 845 C CA . LEU A 1 113 ? -5.145 0.928 15.913 1.00 85.56 113 LEU A CA 1
ATOM 846 C C . LEU A 1 113 ? -5.577 -0.435 16.450 1.00 85.56 113 LEU A C 1
ATOM 848 O O . LEU A 1 113 ? -5.449 -1.450 15.763 1.00 85.56 113 LEU A O 1
ATOM 852 N N . ALA A 1 114 ? -6.148 -0.451 17.650 1.00 87.12 114 ALA A N 1
ATOM 853 C CA . ALA A 1 114 ? -6.799 -1.620 18.223 1.00 87.12 114 ALA A CA 1
ATOM 854 C C . ALA A 1 114 ? -8.313 -1.409 18.267 1.00 87.12 114 ALA A C 1
ATOM 856 O O . ALA A 1 114 ? -8.786 -0.484 18.922 1.00 87.12 114 ALA A O 1
ATOM 857 N N . LEU A 1 115 ? -9.066 -2.275 17.586 1.00 89.38 115 LEU A N 1
ATOM 858 C CA . LEU A 1 115 ? -10.528 -2.291 17.594 1.00 89.38 115 LEU A CA 1
ATOM 859 C C . LEU A 1 115 ? -11.021 -3.492 18.403 1.00 89.38 115 LEU A C 1
ATOM 861 O O . LEU A 1 115 ? -10.840 -4.646 17.999 1.00 89.38 115 LEU A O 1
ATOM 865 N N . PHE A 1 116 ? -11.666 -3.220 19.534 1.00 89.25 116 PHE A N 1
ATOM 866 C CA . PHE A 1 116 ? -12.227 -4.236 20.418 1.00 89.25 116 PHE A CA 1
ATOM 867 C C . PHE A 1 116 ? -13.669 -4.539 20.018 1.00 89.25 116 PHE A C 1
ATOM 869 O O . PHE A 1 116 ? -14.508 -3.648 19.933 1.00 89.25 116 PHE A O 1
ATOM 876 N N . TYR A 1 117 ? -13.982 -5.809 19.770 1.00 87.75 117 TYR A N 1
ATOM 877 C CA . TYR A 1 117 ? -15.311 -6.224 19.307 1.00 87.75 117 TYR A CA 1
ATOM 878 C C . TYR A 1 117 ? -16.067 -7.078 20.340 1.00 87.75 117 TYR A C 1
ATOM 880 O O . TYR A 1 117 ? -17.284 -7.249 20.237 1.00 87.75 117 TYR A O 1
ATOM 888 N N . GLY A 1 118 ? -15.384 -7.596 21.362 1.00 82.88 118 GLY A N 1
ATOM 889 C CA . GLY A 1 118 ? -15.972 -8.429 22.416 1.00 82.88 118 GLY A CA 1
ATOM 890 C C . GLY A 1 118 ? -15.566 -7.993 23.823 1.00 82.88 118 GLY A C 1
ATOM 891 O O . GLY A 1 118 ? -14.774 -7.075 24.002 1.00 82.88 118 GLY A O 1
ATOM 892 N N . GLU A 1 119 ? -16.141 -8.650 24.828 1.00 81.62 119 GLU A N 1
ATOM 893 C CA . GLU A 1 119 ? -15.849 -8.368 26.238 1.00 81.62 119 GLU A CA 1
ATOM 894 C C . GLU A 1 119 ? -14.478 -8.907 26.671 1.00 81.62 119 GLU A C 1
ATOM 896 O O . GLU A 1 119 ? -13.893 -9.771 26.016 1.00 81.62 119 GLU A O 1
ATOM 901 N N . ALA A 1 120 ? -13.989 -8.425 27.817 1.00 73.88 120 ALA A N 1
ATOM 902 C CA . ALA A 1 120 ? -12.716 -8.834 28.416 1.00 73.88 120 ALA A CA 1
ATOM 903 C C . ALA A 1 120 ? -11.480 -8.571 27.531 1.00 73.88 120 ALA A C 1
ATOM 905 O O . ALA A 1 120 ? -10.461 -9.260 27.656 1.00 73.88 120 ALA A O 1
ATOM 906 N N . GLY A 1 121 ? -11.559 -7.559 26.662 1.00 68.75 121 GLY A N 1
ATOM 907 C CA . GLY A 1 121 ? -10.403 -7.031 25.950 1.00 68.75 121 GLY A CA 1
ATOM 908 C C . GLY A 1 121 ? -9.348 -6.492 26.916 1.00 68.75 121 GLY A C 1
ATOM 909 O O . GLY A 1 121 ? -9.665 -6.016 28.008 1.00 68.75 121 GLY A O 1
ATOM 910 N N . ARG A 1 122 ? -8.074 -6.588 26.529 1.00 71.19 122 ARG A N 1
ATOM 911 C CA . ARG A 1 122 ? -6.959 -6.001 27.281 1.00 71.19 122 ARG A CA 1
ATOM 912 C C . ARG A 1 122 ? -6.039 -5.244 26.327 1.00 71.19 122 ARG A C 1
ATOM 914 O O . ARG A 1 122 ? -5.663 -5.812 25.303 1.00 71.19 122 ARG A O 1
ATOM 921 N N . PRO A 1 123 ? -5.647 -4.004 26.642 1.00 62.09 123 PRO A N 1
ATOM 922 C CA . PRO A 1 123 ? -4.688 -3.284 25.829 1.00 62.09 123 PRO A CA 1
ATOM 923 C C . PRO A 1 123 ? -3.302 -3.936 25.943 1.00 62.09 123 PRO A C 1
ATOM 925 O O . PRO A 1 123 ? -2.775 -4.104 27.042 1.00 62.09 123 PRO A O 1
ATOM 928 N N . PHE A 1 124 ? -2.747 -4.266 24.770 1.00 60.28 124 PHE A N 1
ATOM 929 C CA . PHE A 1 124 ? -1.333 -4.547 24.489 1.00 60.28 124 PHE A CA 1
ATOM 930 C C . PHE A 1 124 ? -0.664 -5.794 25.120 1.00 60.28 124 PHE A C 1
ATOM 932 O O . PHE A 1 124 ? -1.046 -6.308 26.168 1.00 60.28 124 PHE A O 1
ATOM 939 N N . CYS A 1 125 ? 0.376 -6.289 24.438 1.00 46.19 125 CYS A N 1
ATOM 940 C CA . CYS A 1 125 ? 1.278 -7.383 24.831 1.00 46.19 125 CYS A CA 1
ATOM 941 C C . CYS A 1 125 ? 2.704 -6.981 24.394 1.00 46.19 125 CYS A C 1
ATOM 943 O O . CYS A 1 125 ? 2.819 -6.435 23.296 1.00 46.19 125 CYS A O 1
ATOM 945 N N . PRO A 1 126 ? 3.782 -7.197 25.183 1.00 47.41 126 PRO A N 1
ATOM 946 C CA . PRO A 1 126 ? 3.910 -8.049 26.376 1.00 47.41 126 PRO A CA 1
ATOM 947 C C . PRO A 1 126 ? 3.623 -7.365 27.722 1.00 47.41 126 PRO A C 1
ATOM 949 O O . PRO A 1 126 ? 3.531 -8.046 28.743 1.00 47.41 126 PRO A O 1
ATOM 952 N N . SER A 1 127 ? 3.448 -6.043 27.760 1.00 50.81 127 SER A N 1
ATOM 953 C CA . SER A 1 127 ? 3.138 -5.297 28.987 1.00 50.81 127 SER A CA 1
ATOM 954 C C . SER A 1 127 ? 1.634 -5.295 29.281 1.00 50.81 127 SER A C 1
ATOM 956 O O . SER A 1 127 ? 0.957 -4.274 29.169 1.00 50.81 127 SER A O 1
ATOM 958 N N . ALA A 1 128 ? 1.096 -6.456 29.669 1.00 48.38 128 ALA A N 1
ATOM 959 C CA . ALA A 1 128 ? -0.294 -6.573 30.106 1.00 48.38 128 ALA A CA 1
ATOM 960 C C . ALA A 1 128 ? -0.612 -5.519 31.191 1.00 48.38 128 ALA A C 1
ATOM 962 O O . ALA A 1 128 ? -0.059 -5.566 32.290 1.00 48.38 128 ALA A O 1
ATOM 963 N N . GLY A 1 129 ? -1.508 -4.573 30.883 1.00 52.66 129 GLY A N 1
ATOM 964 C CA . GLY A 1 129 ? -1.976 -3.544 31.824 1.00 52.66 129 GLY A CA 1
ATOM 965 C C . GLY A 1 129 ? -1.515 -2.108 31.551 1.00 52.66 129 GLY A C 1
ATOM 966 O O . GLY A 1 129 ? -1.870 -1.219 32.333 1.00 52.66 129 GLY A O 1
ATOM 967 N N . GLN A 1 130 ? -0.769 -1.866 30.469 1.00 64.56 130 GLN A N 1
ATOM 968 C CA . GLN A 1 130 ? -0.526 -0.513 29.965 1.00 64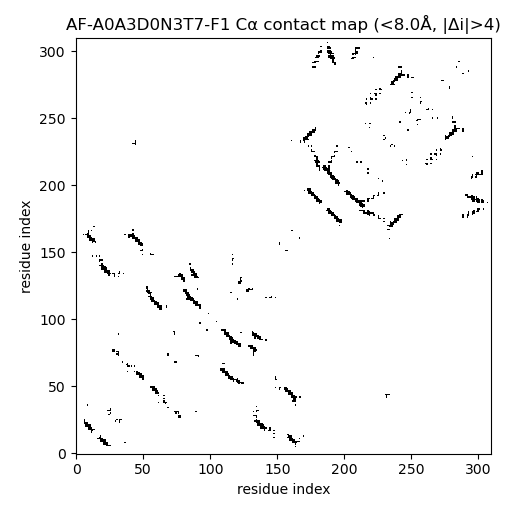.56 130 GLN A CA 1
ATOM 969 C C . GLN A 1 130 ? -1.819 0.049 29.361 1.00 64.56 130 GLN A C 1
ATOM 971 O O . GLN A 1 130 ? -2.517 -0.657 28.639 1.00 64.56 130 GLN A O 1
ATOM 976 N N . ALA A 1 131 ? -2.171 1.290 29.697 1.00 68.12 131 ALA A N 1
ATOM 977 C CA . ALA A 1 131 ? -3.353 1.914 29.121 1.00 68.12 131 ALA A CA 1
ATOM 978 C C . ALA A 1 131 ? -3.101 2.263 27.648 1.00 68.12 131 ALA A C 1
ATOM 980 O O . ALA A 1 131 ? -1.977 2.591 27.267 1.00 68.12 131 ALA A O 1
ATOM 981 N N . GLY A 1 132 ? -4.142 2.156 26.826 1.00 77.00 132 GLY A N 1
ATOM 982 C CA . GLY A 1 132 ? -4.136 2.740 25.487 1.00 77.00 132 GLY A CA 1
ATOM 983 C C . GLY A 1 132 ? -5.043 3.966 25.446 1.00 77.00 132 GLY A C 1
ATOM 984 O O . GLY A 1 132 ? -5.890 4.149 26.322 1.00 77.00 132 GLY A O 1
ATOM 985 N N . VAL A 1 133 ? -4.860 4.792 24.425 1.00 86.62 133 VAL A N 1
ATOM 986 C CA . VAL A 1 133 ? -5.571 6.065 24.262 1.00 86.62 133 VAL A CA 1
ATOM 987 C C . VAL A 1 133 ? -6.872 5.786 23.518 1.00 86.62 133 VAL A C 1
ATOM 989 O O . VAL A 1 133 ? -6.836 5.415 22.342 1.00 86.62 133 VAL A O 1
ATOM 992 N N . LEU A 1 134 ? -8.017 5.900 24.196 1.00 89.19 134 LEU A N 1
ATOM 993 C CA . LEU A 1 134 ? -9.326 5.693 23.576 1.00 89.19 134 LEU A CA 1
ATOM 994 C C . LEU A 1 134 ? -9.684 6.909 22.711 1.00 89.19 134 LEU A C 1
ATOM 996 O O . LEU A 1 134 ? -9.885 8.010 23.222 1.00 89.19 134 LEU A O 1
ATOM 1000 N N . VAL A 1 135 ? -9.788 6.697 21.398 1.00 91.06 135 VAL A N 1
ATOM 1001 C CA . VAL A 1 135 ? -9.962 7.786 20.418 1.00 91.06 135 VAL A CA 1
ATOM 1002 C C . VAL A 1 135 ? -11.281 7.745 19.671 1.00 91.06 135 VAL A C 1
ATOM 1004 O O . VAL A 1 135 ? -11.736 8.776 19.178 1.00 91.06 135 VAL A O 1
ATOM 1007 N N . ALA A 1 136 ? -11.905 6.574 19.559 1.00 92.12 136 ALA A N 1
ATOM 1008 C CA . ALA A 1 136 ? -13.183 6.438 18.883 1.00 92.12 136 ALA A CA 1
ATOM 1009 C C . ALA A 1 136 ? -14.014 5.302 19.476 1.00 92.12 136 ALA A C 1
ATOM 1011 O O . ALA A 1 136 ? -13.479 4.355 20.053 1.00 92.12 136 ALA A O 1
ATOM 1012 N N . LYS A 1 137 ? -15.335 5.390 19.303 1.00 92.94 137 LYS A N 1
ATOM 1013 C CA . LYS A 1 137 ? -16.279 4.343 19.701 1.00 92.94 137 LYS A CA 1
ATOM 1014 C C . LYS A 1 137 ? -17.204 3.992 18.545 1.00 92.94 137 LYS A C 1
ATOM 1016 O O . LYS A 1 137 ? -17.804 4.878 17.937 1.00 92.94 137 LYS A O 1
ATOM 1021 N N . VAL A 1 138 ? -17.323 2.705 18.238 1.00 91.56 138 VAL A N 1
ATOM 1022 C CA . VAL A 1 138 ? -18.255 2.180 17.234 1.00 91.56 138 VAL A CA 1
ATOM 1023 C C . VAL A 1 138 ? -19.683 2.501 17.670 1.00 91.56 138 VAL A C 1
ATOM 1025 O O . VAL A 1 138 ? -20.114 2.110 18.753 1.00 91.56 138 VAL A O 1
ATOM 1028 N N . VAL A 1 139 ? -20.412 3.213 16.814 1.00 91.31 139 VAL A N 1
ATOM 1029 C CA . VAL A 1 139 ? -21.812 3.604 17.038 1.00 91.31 139 VAL A CA 1
ATOM 1030 C C . VAL A 1 139 ? -22.781 2.757 16.215 1.00 91.31 139 VAL A C 1
ATOM 1032 O O . VAL A 1 139 ? -23.911 2.537 16.641 1.00 91.31 139 VAL A O 1
ATOM 1035 N N . GLU A 1 140 ? -22.333 2.215 15.080 1.00 88.00 140 GLU A N 1
ATOM 1036 C CA . GLU A 1 140 ? -23.145 1.388 14.184 1.00 88.00 140 GLU A CA 1
ATOM 1037 C C . GLU A 1 140 ? -22.356 0.165 13.698 1.00 88.00 140 GLU A C 1
ATOM 1039 O O . GLU A 1 140 ? -21.148 0.232 13.475 1.00 88.00 140 GLU A O 1
ATOM 1044 N N . GLY A 1 141 ? -23.040 -0.969 13.518 1.00 83.56 141 GLY A N 1
ATOM 1045 C CA . GLY A 1 141 ? -22.444 -2.179 12.935 1.00 83.56 141 GLY A CA 1
ATOM 1046 C C . GLY A 1 141 ? -21.681 -3.095 13.907 1.00 83.56 141 GLY A C 1
ATOM 1047 O O . GLY A 1 141 ? -21.165 -4.126 13.481 1.00 83.56 141 GLY A O 1
ATOM 1048 N N . LEU A 1 142 ? -21.671 -2.809 15.218 1.00 84.62 142 LEU A N 1
ATOM 1049 C CA . LEU A 1 142 ? -20.978 -3.629 16.234 1.00 84.62 142 LEU A CA 1
ATOM 1050 C C . LEU A 1 142 ? -21.406 -5.112 16.232 1.00 84.62 142 LEU A C 1
ATOM 1052 O O . LEU A 1 142 ? -20.592 -6.005 16.468 1.00 84.62 142 LEU A O 1
ATOM 1056 N N . GLY A 1 143 ? -22.685 -5.389 15.958 1.00 81.69 143 GLY A N 1
ATOM 1057 C CA . GLY A 1 143 ? -23.198 -6.758 15.864 1.00 81.69 143 GLY A CA 1
ATOM 1058 C C . GLY A 1 143 ? -22.551 -7.550 14.726 1.00 81.69 143 GLY A C 1
ATOM 1059 O O . GLY A 1 143 ? -22.125 -8.683 14.943 1.00 81.69 143 GLY A O 1
ATOM 1060 N N . MET A 1 144 ? -22.423 -6.936 13.545 1.00 79.81 144 MET A N 1
ATOM 1061 C CA . MET A 1 144 ? -21.780 -7.568 12.391 1.00 79.81 144 MET A CA 1
ATOM 1062 C C . MET A 1 144 ? -20.267 -7.675 12.593 1.00 79.81 144 MET A C 1
ATOM 1064 O O . MET A 1 144 ? -19.696 -8.738 12.370 1.00 79.81 144 MET A O 1
ATOM 1068 N N . LEU A 1 145 ? -19.641 -6.637 13.160 1.00 82.00 145 LEU A N 1
ATOM 1069 C CA . LEU A 1 145 ? -18.219 -6.635 13.513 1.00 82.00 145 LEU A CA 1
ATOM 1070 C C . LEU A 1 145 ? -17.813 -7.857 14.342 1.00 82.00 145 LEU A C 1
ATOM 1072 O O . LEU A 1 145 ? -16.768 -8.455 14.106 1.00 82.00 145 LEU A O 1
ATOM 1076 N N . ARG A 1 146 ? -18.649 -8.254 15.307 1.00 82.81 146 ARG A N 1
ATOM 1077 C CA . ARG A 1 146 ? -18.402 -9.437 16.142 1.00 82.81 146 ARG A CA 1
ATOM 1078 C C . ARG A 1 146 ? -18.314 -10.728 15.338 1.00 82.81 146 ARG A C 1
ATOM 1080 O O . ARG A 1 146 ? -17.513 -11.593 15.682 1.00 82.81 146 ARG A O 1
ATOM 1087 N N . VAL A 1 147 ? -19.143 -10.874 14.309 1.00 77.75 147 VAL A N 1
ATOM 1088 C CA . VAL A 1 147 ? -19.150 -12.054 13.435 1.00 77.75 147 VAL A CA 1
ATOM 1089 C C . VAL A 1 147 ? -17.913 -12.030 12.539 1.00 77.75 147 VAL A C 1
ATOM 1091 O O . VAL A 1 147 ? -17.144 -12.989 12.528 1.00 77.75 147 VAL A O 1
ATOM 1094 N N . THR A 1 148 ? -17.677 -10.893 11.890 1.00 76.12 148 THR A N 1
ATOM 1095 C CA . THR A 1 148 ? -16.576 -10.627 10.955 1.00 76.12 148 THR A CA 1
ATOM 1096 C C . THR A 1 148 ? -15.204 -10.812 11.606 1.00 76.12 148 THR A C 1
ATOM 1098 O O . THR A 1 148 ? -14.387 -11.609 11.149 1.00 76.12 148 THR A O 1
ATOM 1101 N N . CYS A 1 149 ? -14.959 -10.171 12.751 1.00 74.75 149 CYS A N 1
ATOM 1102 C CA . CYS A 1 149 ? -13.689 -10.301 13.467 1.00 74.75 149 CYS A CA 1
ATOM 1103 C C . CYS A 1 149 ? -13.491 -11.697 14.074 1.00 74.75 149 CYS A C 1
ATOM 1105 O O . CYS A 1 149 ? -12.356 -12.149 14.237 1.00 74.75 149 CYS A O 1
ATOM 1107 N N . ARG A 1 150 ? -14.576 -12.420 14.386 1.00 73.69 150 ARG A N 1
ATOM 1108 C CA . ARG A 1 150 ? -14.480 -13.822 14.808 1.00 73.69 150 ARG A CA 1
ATOM 1109 C C . ARG A 1 150 ? -14.078 -14.731 13.646 1.00 73.69 150 ARG A C 1
ATOM 1111 O O . ARG A 1 150 ? -13.321 -15.665 13.890 1.00 73.69 150 ARG A O 1
ATOM 1118 N N . ALA A 1 151 ? -14.535 -14.463 12.422 1.00 68.12 151 ALA A N 1
ATOM 1119 C CA . ALA A 1 151 ? -14.083 -15.175 11.223 1.00 68.12 151 ALA A CA 1
ATOM 1120 C C . ALA A 1 151 ? -12.590 -14.920 10.949 1.00 68.12 151 ALA A C 1
ATOM 1122 O O . ALA A 1 151 ? -11.832 -15.875 10.775 1.00 68.12 151 ALA A O 1
ATOM 1123 N N . ALA A 1 152 ? -12.135 -13.666 11.091 1.00 67.50 152 ALA A N 1
ATOM 1124 C CA . ALA A 1 152 ? -10.720 -13.283 10.975 1.00 67.50 152 ALA A CA 1
ATOM 1125 C C . ALA A 1 152 ? -9.782 -14.080 11.906 1.00 67.50 152 ALA A C 1
ATOM 1127 O O . ALA A 1 152 ? -8.617 -14.309 11.590 1.00 67.50 152 ALA A O 1
ATOM 1128 N N . ARG A 1 153 ? -10.283 -14.558 13.056 1.00 70.62 153 ARG A N 1
A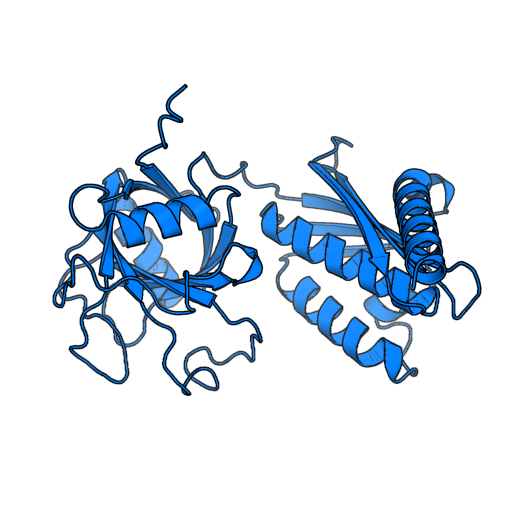TOM 1129 C CA . ARG A 1 153 ? -9.519 -15.431 13.965 1.00 70.62 153 ARG A CA 1
ATOM 1130 C C . ARG A 1 153 ? -9.107 -16.759 13.318 1.00 70.62 153 ARG A C 1
ATOM 1132 O O . ARG A 1 153 ? -8.088 -17.322 13.709 1.00 70.62 153 ARG A O 1
ATOM 1139 N N . TYR A 1 154 ? -9.919 -17.277 12.400 1.00 69.56 154 TYR A N 1
ATOM 1140 C CA . TYR A 1 154 ? -9.718 -18.576 11.755 1.00 69.56 154 TYR A CA 1
ATOM 1141 C C . TYR A 1 154 ? -9.163 -18.440 10.337 1.00 69.56 154 TYR A C 1
ATOM 1143 O O . TYR A 1 154 ? -8.354 -19.264 9.922 1.00 69.56 154 TYR A O 1
ATOM 1151 N N . GLU A 1 155 ? -9.579 -17.402 9.614 1.00 69.38 155 GLU A N 1
ATOM 1152 C CA . GLU A 1 155 ? -9.208 -17.163 8.213 1.00 69.38 155 GLU A CA 1
ATOM 1153 C C . GLU A 1 155 ? -7.902 -16.366 8.067 1.00 69.38 155 GLU A C 1
ATOM 1155 O O . GLU A 1 155 ? -7.343 -16.279 6.977 1.00 69.38 155 GLU A O 1
ATOM 1160 N N . GLY A 1 156 ? -7.375 -15.831 9.172 1.00 72.56 156 GLY A N 1
ATOM 1161 C CA . GLY A 1 156 ? -6.145 -15.048 9.189 1.00 72.56 156 GLY A CA 1
ATOM 1162 C C . GLY A 1 156 ? -6.387 -13.563 8.923 1.00 72.56 156 GLY A C 1
ATOM 1163 O O . GLY A 1 156 ? -7.501 -13.056 9.053 1.00 72.56 156 GLY A O 1
ATOM 1164 N N . ALA A 1 157 ? -5.309 -12.846 8.602 1.00 75.88 157 ALA A N 1
ATOM 1165 C CA . ALA A 1 157 ? -5.334 -11.399 8.421 1.00 75.88 157 ALA A CA 1
ATOM 1166 C C . ALA A 1 157 ? -6.300 -10.986 7.300 1.00 75.88 157 ALA A C 1
ATOM 1168 O O . ALA A 1 157 ? -6.116 -11.382 6.151 1.00 75.88 157 ALA A O 1
ATOM 1169 N N . GLN A 1 158 ? -7.285 -10.161 7.645 1.00 75.81 158 GLN A N 1
ATOM 1170 C CA . GLN A 1 158 ? -8.322 -9.677 6.736 1.00 75.81 158 GLN A CA 1
ATOM 1171 C C . GLN A 1 158 ? -7.937 -8.320 6.165 1.00 75.81 158 GLN A C 1
ATOM 1173 O O . GLN A 1 158 ? -7.333 -7.502 6.859 1.00 75.81 158 GLN A O 1
ATOM 1178 N N . ARG A 1 159 ? -8.321 -8.030 4.924 1.00 77.44 159 ARG A N 1
ATOM 1179 C CA . ARG A 1 159 ? -8.182 -6.676 4.385 1.00 77.44 159 ARG A CA 1
ATOM 1180 C C . ARG A 1 159 ? -9.225 -5.754 5.012 1.00 77.44 159 ARG A C 1
ATOM 1182 O O . ARG A 1 159 ? -10.399 -6.106 5.117 1.00 77.44 159 ARG A O 1
ATOM 1189 N N . VAL A 1 160 ? -8.799 -4.561 5.406 1.00 83.38 160 VAL A N 1
ATOM 1190 C CA . VAL A 1 160 ? -9.660 -3.544 6.009 1.00 83.38 160 VAL A CA 1
ATOM 1191 C C . VAL A 1 160 ? -9.362 -2.187 5.387 1.00 83.38 160 VAL A C 1
ATOM 1193 O O . VAL A 1 160 ? -8.208 -1.856 5.128 1.00 83.38 160 VAL A O 1
ATOM 1196 N N . CYS A 1 161 ? -10.403 -1.402 5.145 1.00 85.75 161 CYS A N 1
ATOM 1197 C CA . CYS A 1 161 ? -10.284 -0.008 4.750 1.00 85.75 161 CYS A CA 1
ATOM 1198 C C . CYS A 1 161 ? -10.824 0.896 5.860 1.00 85.75 161 CYS A C 1
ATOM 1200 O O . CYS A 1 161 ? -11.873 0.610 6.437 1.00 85.75 161 CYS A O 1
ATOM 1202 N N . ILE A 1 162 ? -10.098 1.968 6.169 1.00 88.31 162 ILE A N 1
ATOM 1203 C CA . ILE A 1 162 ? -10.401 2.915 7.241 1.00 88.31 162 ILE A CA 1
ATOM 1204 C C . ILE A 1 162 ? -10.341 4.330 6.663 1.00 88.31 162 ILE A C 1
ATOM 1206 O O . ILE A 1 162 ? -9.350 4.693 6.037 1.00 88.31 162 ILE A O 1
ATOM 1210 N N . GLY A 1 163 ? -11.364 5.151 6.881 1.00 87.75 163 GLY A N 1
ATOM 1211 C CA . GLY A 1 163 ? -11.381 6.528 6.379 1.00 87.75 163 GLY A CA 1
ATOM 1212 C C . GLY A 1 163 ? -12.462 7.390 7.022 1.00 87.75 163 GLY A C 1
ATOM 1213 O O . GLY A 1 163 ? -13.341 6.881 7.712 1.00 87.75 163 GLY A O 1
ATOM 1214 N N . ARG A 1 164 ? -12.401 8.710 6.809 1.00 84.38 164 ARG A N 1
ATOM 1215 C CA . ARG A 1 164 ? -13.449 9.661 7.250 1.00 84.38 164 ARG A CA 1
ATOM 1216 C C . ARG A 1 164 ? -14.692 9.662 6.364 1.00 84.38 164 ARG A C 1
ATOM 1218 O O . ARG A 1 164 ? -15.764 10.074 6.800 1.00 84.38 164 ARG A O 1
ATOM 1225 N N . GLU A 1 165 ? -14.523 9.233 5.123 1.00 72.44 165 GLU A N 1
ATOM 1226 C CA . GLU A 1 165 ? -15.581 9.069 4.135 1.00 72.44 165 GLU A CA 1
ATOM 1227 C C . GLU A 1 165 ? -15.759 7.585 3.820 1.00 72.44 165 GLU A C 1
ATOM 1229 O O . GLU A 1 165 ? -14.941 6.751 4.221 1.00 72.44 165 GLU A O 1
ATOM 1234 N N . ALA A 1 166 ? -16.826 7.263 3.086 1.00 64.62 166 ALA A N 1
ATOM 1235 C CA . ALA A 1 166 ? -17.006 5.926 2.551 1.00 64.62 166 ALA A CA 1
ATOM 1236 C C . ALA A 1 166 ? -15.759 5.508 1.786 1.00 64.62 166 ALA A C 1
ATOM 1238 O O . ALA A 1 166 ? -15.322 6.191 0.858 1.00 64.62 166 ALA A O 1
ATOM 1239 N N . CYS A 1 167 ? -15.192 4.375 2.198 1.00 61.81 167 CYS A N 1
ATOM 1240 C CA . CYS A 1 167 ? -14.128 3.740 1.449 1.00 61.81 167 CYS A CA 1
ATOM 1241 C C . CYS A 1 167 ? -14.587 3.616 -0.008 1.00 61.81 167 CYS A C 1
ATOM 1243 O O . CYS A 1 167 ? -15.723 3.177 -0.233 1.00 61.81 167 CYS A O 1
ATOM 1245 N N . PRO A 1 168 ? -13.759 4.024 -0.990 1.00 56.78 168 PRO A N 1
ATOM 1246 C CA . PRO A 1 168 ? -14.107 3.835 -2.388 1.00 56.78 168 PRO A CA 1
ATOM 1247 C C . PRO A 1 168 ? -14.508 2.369 -2.570 1.00 56.78 168 PRO A C 1
ATOM 1249 O O . PRO A 1 168 ? -13.819 1.472 -2.080 1.00 56.78 168 PRO A O 1
ATOM 1252 N N . GLY A 1 169 ? -15.684 2.136 -3.166 1.00 55.84 169 GLY A N 1
ATOM 1253 C CA . GLY A 1 169 ? -16.224 0.787 -3.339 1.00 55.84 169 GLY A CA 1
ATOM 1254 C C . GLY A 1 169 ? -15.176 -0.139 -3.960 1.00 55.84 169 GLY A C 1
ATOM 1255 O O . GLY A 1 169 ? -14.349 0.325 -4.743 1.00 55.84 169 GLY A O 1
ATOM 1256 N N . GLN A 1 170 ? -15.189 -1.424 -3.585 1.00 58.44 170 GLN A N 1
ATOM 1257 C CA . GLN A 1 170 ? -14.183 -2.410 -4.000 1.00 58.44 170 GLN A CA 1
ATOM 1258 C C . GLN A 1 170 ? -13.838 -2.283 -5.484 1.00 58.44 170 GLN A C 1
ATOM 1260 O O . GLN A 1 170 ? -14.643 -2.617 -6.357 1.00 58.44 170 GLN A O 1
ATOM 1265 N N . ILE A 1 171 ? -12.614 -1.847 -5.775 1.00 66.69 171 ILE A N 1
ATOM 1266 C CA . ILE A 1 171 ? -12.092 -1.918 -7.131 1.00 66.69 171 ILE A CA 1
ATOM 1267 C C . ILE A 1 171 ? -11.553 -3.337 -7.315 1.00 66.69 171 ILE A C 1
ATOM 1269 O O . ILE A 1 171 ? -10.424 -3.658 -6.957 1.00 66.69 171 ILE A O 1
ATOM 1273 N N . GLU A 1 172 ? -12.404 -4.231 -7.816 1.00 79.31 172 GLU A N 1
ATOM 1274 C CA . GLU A 1 172 ? -12.052 -5.643 -8.032 1.00 79.31 172 GLU A CA 1
ATOM 1275 C C . GLU A 1 172 ? -10.802 -5.799 -8.909 1.00 79.31 172 GLU A C 1
ATOM 1277 O O . GLU A 1 172 ? -9.911 -6.589 -8.600 1.00 79.31 172 GLU A O 1
ATOM 1282 N N . GLU A 1 173 ? -10.706 -5.021 -9.987 1.00 89.56 173 GLU A N 1
ATOM 1283 C CA . GLU A 1 173 ? -9.578 -5.045 -10.915 1.00 89.56 173 GLU A CA 1
ATOM 1284 C C . GLU A 1 173 ? -9.212 -3.623 -11.336 1.00 89.56 173 GLU A C 1
ATOM 1286 O O . GLU A 1 173 ? -10.094 -2.818 -11.630 1.00 89.56 173 GLU A O 1
ATOM 1291 N N . VAL A 1 174 ? -7.913 -3.335 -11.401 1.00 94.81 174 VAL A N 1
ATOM 1292 C CA . VAL A 1 174 ? -7.363 -2.122 -12.018 1.00 94.81 174 VAL A CA 1
ATOM 1293 C C . VAL A 1 174 ? -6.392 -2.470 -13.135 1.00 94.81 174 VAL A C 1
ATOM 1295 O O . VAL A 1 174 ? -5.729 -3.513 -13.117 1.00 94.81 174 VAL A O 1
ATOM 1298 N N . VAL A 1 175 ? -6.274 -1.556 -14.089 1.00 95.81 175 VAL A N 1
ATOM 1299 C CA . VAL A 1 175 ? -5.227 -1.548 -15.105 1.00 95.81 175 VAL A CA 1
ATOM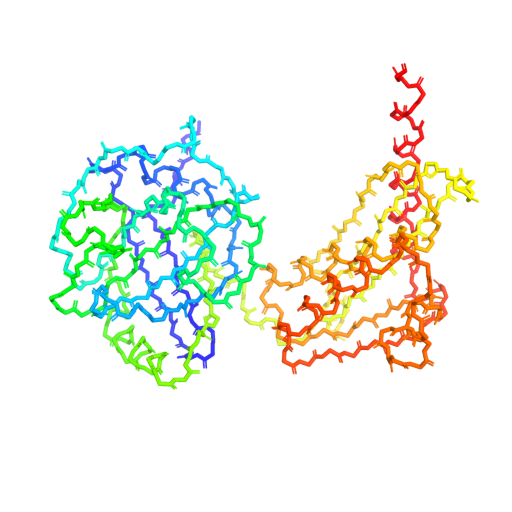 1300 C C . VAL A 1 175 ? -4.180 -0.524 -14.680 1.00 95.81 175 VAL A C 1
ATOM 1302 O O . VAL A 1 175 ? -4.491 0.651 -14.515 1.00 95.81 175 VAL A O 1
ATOM 1305 N N . LEU A 1 176 ? -2.950 -0.984 -14.461 1.00 97.50 176 LEU A N 1
ATOM 1306 C CA . LEU A 1 176 ? -1.811 -0.152 -14.083 1.00 97.50 176 LEU A CA 1
ATOM 1307 C C . LEU A 1 176 ? -0.895 0.018 -15.293 1.00 97.50 176 LEU A C 1
ATOM 1309 O O . LEU A 1 176 ? -0.317 -0.953 -15.772 1.00 97.50 176 LEU A O 1
ATOM 1313 N N . HIS A 1 177 ? -0.722 1.249 -15.741 1.00 97.31 177 HIS A N 1
ATOM 1314 C CA . HIS A 1 177 ? 0.308 1.651 -16.686 1.00 97.31 177 HIS A CA 1
ATOM 1315 C C . HIS A 1 177 ? 1.476 2.252 -15.917 1.00 97.31 177 HIS A C 1
ATOM 1317 O O . HIS A 1 177 ? 1.268 3.070 -15.022 1.00 97.31 177 HIS A O 1
ATOM 1323 N N . SER A 1 178 ? 2.702 1.873 -16.256 1.00 96.38 178 SER A N 1
ATOM 1324 C CA . SER A 1 178 ? 3.897 2.437 -15.626 1.00 96.38 178 SER A CA 1
ATOM 1325 C C . SER A 1 178 ? 5.009 2.614 -16.642 1.00 96.38 178 SER A C 1
ATOM 1327 O O . SER A 1 178 ? 5.166 1.759 -17.515 1.00 96.38 178 SER A O 1
ATOM 1329 N N . ASP A 1 179 ? 5.789 3.680 -16.493 1.00 96.56 179 ASP A N 1
ATOM 1330 C CA . ASP A 1 179 ? 6.980 3.937 -17.299 1.00 96.56 179 ASP A CA 1
ATOM 1331 C C . ASP A 1 179 ? 8.042 4.713 -16.502 1.00 96.56 179 ASP A C 1
ATOM 1333 O O . ASP A 1 179 ? 7.738 5.452 -15.558 1.00 96.56 179 ASP A O 1
ATOM 1337 N N . GLY A 1 180 ? 9.305 4.550 -16.883 1.00 95.31 180 GLY A N 1
ATOM 1338 C CA . GLY A 1 180 ? 10.450 5.236 -16.306 1.00 95.31 180 GLY A CA 1
ATOM 1339 C C . GLY A 1 180 ? 11.272 5.955 -17.367 1.00 95.31 180 GLY A C 1
ATOM 1340 O O . GLY A 1 180 ? 11.695 5.378 -18.363 1.00 95.31 180 GLY A O 1
ATOM 1341 N N . ALA A 1 181 ? 11.602 7.216 -17.105 1.00 95.62 181 ALA A N 1
ATOM 1342 C CA . ALA A 1 181 ? 12.409 8.039 -17.995 1.00 95.62 181 ALA A CA 1
ATOM 1343 C C . ALA A 1 181 ? 13.730 8.429 -17.328 1.00 95.62 181 ALA A C 1
ATOM 1345 O O . ALA A 1 181 ? 13.781 8.711 -16.132 1.00 95.62 181 ALA A O 1
ATOM 1346 N N . SER A 1 182 ? 14.806 8.507 -18.113 1.00 95.62 182 SER A N 1
ATOM 1347 C CA . SER A 1 182 ? 16.095 9.026 -17.646 1.00 95.62 182 SER A CA 1
ATOM 1348 C C . SER A 1 182 ? 16.780 9.888 -18.710 1.00 95.62 182 SER A C 1
ATOM 1350 O O . SER A 1 182 ? 16.925 9.490 -19.868 1.00 95.62 182 SER A O 1
ATOM 1352 N N . LEU A 1 183 ? 17.182 11.104 -18.328 1.00 91.94 183 LEU A N 1
ATOM 1353 C CA . LEU A 1 183 ? 17.834 12.099 -19.184 1.00 91.94 183 LEU A CA 1
ATOM 1354 C C . LEU A 1 183 ? 19.358 11.900 -19.160 1.00 91.94 183 LEU A C 1
ATOM 1356 O O . LEU A 1 183 ? 20.095 12.668 -18.541 1.00 91.94 183 LEU A O 1
ATOM 1360 N N . GLY A 1 184 ? 19.812 10.864 -19.867 1.00 85.12 184 GLY A N 1
ATOM 1361 C CA . GLY A 1 184 ? 21.164 10.299 -19.763 1.00 85.12 184 GLY A CA 1
ATOM 1362 C C . GLY A 1 184 ? 21.119 9.035 -18.904 1.00 85.12 184 GLY A C 1
ATOM 1363 O O . GLY A 1 184 ? 20.408 9.017 -17.918 1.00 85.12 184 GL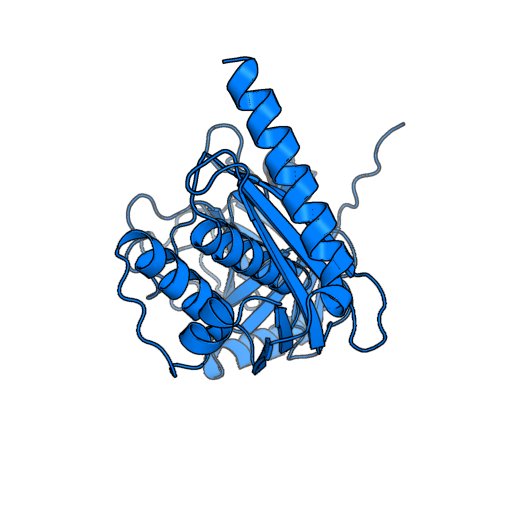Y A O 1
ATOM 1364 N N . ASN A 1 185 ? 21.795 7.948 -19.285 1.00 85.81 185 ASN A N 1
ATOM 1365 C CA . ASN A 1 185 ? 21.622 6.639 -18.637 1.00 85.81 185 ASN A CA 1
ATOM 1366 C C . ASN A 1 185 ? 22.964 6.125 -18.075 1.00 85.81 185 ASN A C 1
ATOM 1368 O O . ASN A 1 185 ? 23.693 5.462 -18.819 1.00 85.81 185 ASN A O 1
ATOM 1372 N N . PRO A 1 186 ? 23.317 6.411 -16.802 1.00 89.56 186 PRO A N 1
ATOM 1373 C CA . PRO A 1 186 ? 22.513 7.061 -15.751 1.00 89.56 186 PRO A CA 1
ATOM 1374 C C . PRO A 1 186 ? 22.486 8.603 -15.816 1.00 89.56 186 PRO A C 1
ATOM 1376 O O . PRO A 1 186 ? 23.411 9.229 -16.335 1.00 89.56 186 PRO A O 1
ATOM 1379 N N . GLY A 1 187 ? 21.433 9.214 -15.264 1.00 93.12 187 GLY A N 1
ATOM 1380 C CA . GLY A 1 187 ? 21.171 10.659 -15.324 1.00 93.12 187 GLY A CA 1
ATOM 1381 C C . GLY A 1 187 ? 19.850 11.034 -14.635 1.00 93.12 187 GLY A C 1
ATOM 1382 O O . GLY A 1 187 ? 19.192 10.148 -14.091 1.00 93.12 187 GLY A O 1
ATOM 1383 N N . PRO A 1 188 ? 19.463 12.328 -14.596 1.00 95.56 188 PRO A N 1
ATOM 1384 C CA . PRO A 1 188 ? 18.224 12.774 -13.952 1.00 95.56 188 PRO A CA 1
ATOM 1385 C C . PRO A 1 188 ? 17.014 12.000 -14.472 1.00 95.56 188 PRO A C 1
ATOM 1387 O O . PRO A 1 188 ? 16.791 11.948 -15.682 1.00 95.56 188 PRO A O 1
ATOM 1390 N N . ALA A 1 189 ? 16.240 11.413 -13.566 1.00 96.75 189 ALA A N 1
ATOM 1391 C CA . ALA A 1 189 ? 15.230 10.426 -13.912 1.00 96.75 189 ALA A CA 1
ATOM 1392 C C . ALA A 1 189 ? 13.860 10.758 -13.320 1.00 96.75 189 ALA A C 1
ATOM 1394 O O . ALA A 1 189 ? 13.724 11.622 -12.450 1.00 96.75 189 ALA A O 1
ATOM 1395 N N . GLY A 1 190 ? 12.837 10.078 -13.820 1.00 96.75 190 GLY A N 1
ATOM 1396 C CA . GLY A 1 190 ? 11.471 10.191 -13.344 1.00 96.75 190 GLY A CA 1
ATOM 1397 C C . GLY A 1 190 ? 10.705 8.894 -13.533 1.00 96.75 190 GLY A C 1
ATOM 1398 O O . GLY A 1 190 ? 10.986 8.126 -14.451 1.00 96.75 190 GLY A O 1
ATOM 1399 N N . ALA A 1 191 ? 9.742 8.677 -12.652 1.00 97.19 191 ALA A N 1
ATOM 1400 C CA . ALA A 1 191 ? 8.786 7.583 -12.703 1.00 97.19 191 ALA A CA 1
ATOM 1401 C C . ALA A 1 191 ? 7.389 8.142 -12.992 1.00 97.19 191 ALA A C 1
ATOM 1403 O O . ALA A 1 191 ? 7.023 9.207 -12.482 1.00 97.19 191 ALA A O 1
ATOM 1404 N N . GLY A 1 192 ? 6.625 7.441 -13.823 1.00 97.12 192 GLY A N 1
ATOM 1405 C CA . GLY A 1 192 ? 5.254 7.788 -14.170 1.00 97.12 192 GLY A CA 1
ATOM 1406 C C . GLY A 1 192 ? 4.343 6.575 -14.063 1.00 97.12 192 GLY A C 1
ATOM 1407 O O . GLY A 1 192 ? 4.713 5.486 -14.495 1.00 97.12 192 GLY A O 1
ATOM 1408 N N . PHE A 1 193 ? 3.148 6.756 -13.508 1.00 97.62 193 PHE A N 1
ATOM 1409 C CA . PHE A 1 193 ? 2.131 5.708 -13.489 1.00 97.62 193 PHE A CA 1
ATOM 1410 C C . PHE A 1 193 ? 0.730 6.267 -13.729 1.00 97.62 193 PHE A C 1
ATOM 1412 O O . PHE A 1 193 ? 0.446 7.425 -13.417 1.00 97.62 193 PHE A O 1
ATOM 1419 N N . VAL A 1 194 ? -0.151 5.415 -14.247 1.00 97.00 194 VAL A N 1
ATOM 1420 C CA . VAL A 1 194 ? -1.579 5.678 -14.447 1.00 97.00 194 VAL A CA 1
ATOM 1421 C C . VAL A 1 194 ? -2.350 4.438 -14.016 1.00 97.00 194 VAL A C 1
ATOM 1423 O O . VAL A 1 194 ? -1.972 3.321 -14.359 1.00 97.00 194 VAL A O 1
ATOM 1426 N N . ILE A 1 195 ? -3.417 4.623 -13.253 1.00 96.12 195 ILE A N 1
ATOM 1427 C CA . ILE A 1 195 ? -4.293 3.559 -12.777 1.00 96.12 195 ILE A CA 1
ATOM 1428 C C . ILE A 1 195 ? -5.694 3.852 -13.277 1.00 96.12 195 ILE A C 1
ATOM 1430 O O . ILE A 1 195 ? -6.247 4.920 -13.007 1.00 96.12 195 ILE A O 1
ATOM 1434 N N . GLU A 1 196 ? -6.274 2.881 -13.965 1.00 92.50 196 GLU A N 1
ATOM 1435 C CA . GLU A 1 196 ? -7.598 2.976 -14.563 1.00 92.50 196 GLU A CA 1
ATOM 1436 C C . GLU A 1 196 ? -8.449 1.755 -14.202 1.00 92.50 196 GLU A C 1
ATOM 1438 O O . GLU A 1 196 ? -7.938 0.691 -13.840 1.00 92.50 196 GLU A O 1
ATOM 1443 N N . THR A 1 197 ? -9.767 1.883 -14.319 1.00 87.44 197 THR A N 1
ATOM 1444 C CA . THR A 1 197 ? -10.658 0.718 -14.317 1.00 87.44 197 THR A CA 1
ATOM 1445 C C . THR A 1 197 ? -10.493 -0.079 -15.621 1.00 87.44 197 THR A C 1
ATOM 1447 O O . THR A 1 197 ? -10.041 0.466 -16.629 1.00 87.44 197 THR A O 1
ATOM 1450 N N . PRO A 1 198 ? -10.932 -1.351 -15.687 1.00 83.62 198 PRO A N 1
ATOM 1451 C CA . PRO A 1 198 ? -10.948 -2.120 -16.935 1.00 83.62 198 PRO A CA 1
ATOM 1452 C C . PRO A 1 198 ? -11.784 -1.484 -18.057 1.00 83.62 198 PRO A C 1
ATOM 1454 O O . PRO A 1 198 ? -11.656 -1.872 -19.216 1.00 83.62 198 PRO A O 1
ATOM 1457 N N . GLN A 1 199 ? -12.653 -0.527 -17.719 1.00 80.56 199 GLN A N 1
ATOM 1458 C CA . GLN A 1 199 ? -13.473 0.248 -18.649 1.00 80.56 199 GLN A CA 1
ATOM 1459 C C . GLN A 1 199 ? -12.774 1.536 -19.131 1.00 80.56 199 GLN A C 1
ATOM 1461 O O . GLN A 1 199 ? -13.364 2.270 -19.921 1.00 80.56 199 GLN A O 1
ATOM 1466 N N . GLY A 1 200 ? -11.544 1.809 -18.676 1.00 82.06 200 GLY A N 1
ATOM 1467 C CA . GLY A 1 200 ? -10.748 2.978 -19.064 1.00 82.06 200 GLY A CA 1
ATOM 1468 C C . GLY A 1 200 ? -11.076 4.254 -18.285 1.00 82.06 200 GLY A C 1
ATOM 1469 O O . GLY A 1 200 ? -10.800 5.354 -18.758 1.00 82.06 200 GLY A O 1
ATOM 1470 N N . GLN A 1 201 ? -11.711 4.148 -17.112 1.00 84.50 201 GLN A N 1
ATOM 1471 C CA . GLN A 1 201 ? -11.916 5.308 -16.244 1.00 84.50 201 GLN A CA 1
ATOM 1472 C C . GLN A 1 201 ? -10.659 5.551 -15.406 1.00 84.50 201 GLN A C 1
ATOM 1474 O O . GLN A 1 201 ? -10.263 4.677 -14.639 1.00 84.50 201 GLN A O 1
ATOM 1479 N N . LEU A 1 202 ? -10.085 6.751 -15.496 1.00 88.69 202 LEU A N 1
ATOM 1480 C CA . LEU A 1 202 ? -8.941 7.162 -14.682 1.00 88.69 202 LEU A CA 1
ATOM 1481 C C . LEU A 1 202 ? -9.292 7.182 -13.186 1.00 88.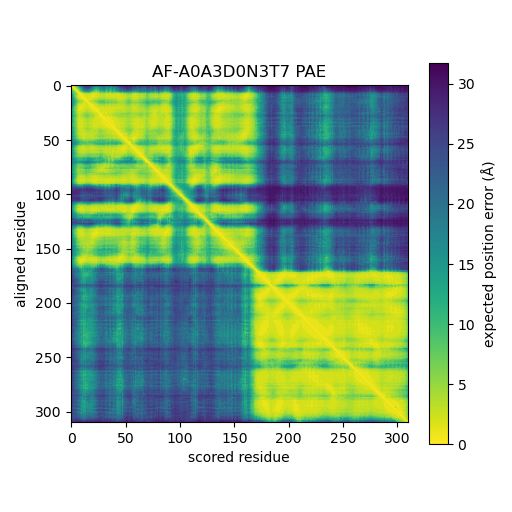69 202 LEU A C 1
ATOM 1483 O O . LEU A 1 202 ? -10.246 7.843 -12.775 1.00 88.69 202 LEU A O 1
ATOM 1487 N N . LEU A 1 203 ? -8.492 6.481 -12.382 1.00 87.31 203 LEU A N 1
ATOM 1488 C CA . LEU A 1 203 ? -8.602 6.415 -10.922 1.00 87.31 203 LEU A CA 1
ATOM 1489 C C . LEU A 1 203 ? -7.503 7.228 -10.234 1.00 87.31 203 LEU A C 1
ATOM 1491 O O . LEU A 1 203 ? -7.773 7.951 -9.277 1.00 87.31 203 LEU A O 1
ATOM 1495 N N . ALA A 1 204 ? -6.264 7.110 -10.711 1.00 92.19 204 ALA A N 1
ATOM 1496 C CA . ALA A 1 204 ? -5.125 7.863 -10.197 1.00 92.19 204 ALA A CA 1
ATOM 1497 C C . ALA A 1 204 ? -4.014 7.953 -11.246 1.00 92.19 204 ALA A C 1
ATOM 1499 O O . ALA A 1 204 ? -3.852 7.058 -12.067 1.00 92.19 204 ALA A O 1
ATOM 1500 N N . GLU A 1 205 ? -3.197 8.997 -11.179 1.00 97.19 205 GLU A N 1
ATOM 1501 C CA . GLU A 1 205 ? -1.950 9.097 -11.936 1.00 97.19 205 GLU A CA 1
ATOM 1502 C C . GLU A 1 205 ? -0.879 9.784 -11.088 1.00 97.19 205 GLU A C 1
ATOM 1504 O O . GLU A 1 205 ? -1.188 10.541 -10.163 1.00 97.19 205 GLU A O 1
ATOM 1509 N N . GLY A 1 206 ? 0.386 9.502 -11.382 1.00 94.12 206 GLY A N 1
ATOM 1510 C CA . GLY A 1 206 ? 1.513 10.017 -10.619 1.00 94.12 206 GLY A CA 1
ATOM 1511 C C . GLY A 1 206 ? 2.728 10.281 -11.490 1.00 94.12 206 GLY A C 1
ATOM 1512 O O . GLY A 1 206 ? 2.979 9.596 -12.478 1.00 94.12 206 GLY A O 1
ATOM 1513 N N . SER A 1 207 ? 3.492 11.302 -11.108 1.00 97.44 207 SER A N 1
ATOM 1514 C CA . SER A 1 207 ? 4.744 11.684 -11.754 1.00 97.44 207 SER A CA 1
ATOM 1515 C C . SER A 1 207 ? 5.754 12.047 -10.670 1.00 97.44 207 SER A C 1
ATOM 1517 O O . SER A 1 207 ? 5.612 13.065 -9.986 1.00 97.44 207 SER A O 1
ATOM 1519 N N . VAL A 1 208 ? 6.783 11.221 -10.508 1.00 94.94 208 VAL A N 1
ATOM 1520 C CA . VAL A 1 208 ? 7.735 11.303 -9.396 1.00 94.94 208 VAL A CA 1
ATOM 1521 C C . VAL A 1 208 ? 9.128 11.634 -9.944 1.00 94.94 208 VAL A C 1
ATOM 1523 O O . VAL A 1 208 ? 9.639 10.893 -10.786 1.00 94.94 208 VAL A O 1
ATOM 1526 N N . PRO A 1 209 ? 9.760 12.751 -9.532 1.00 96.12 209 PRO A N 1
ATOM 1527 C CA . PRO A 1 209 ? 11.162 13.004 -9.845 1.00 96.12 209 PRO A CA 1
ATOM 1528 C C . PRO A 1 209 ? 12.052 12.062 -9.026 1.00 96.12 209 PRO A C 1
ATOM 1530 O O . PRO A 1 209 ? 11.848 11.896 -7.827 1.00 96.12 209 PRO A O 1
ATOM 1533 N N . LEU A 1 210 ? 13.055 11.469 -9.668 1.00 93.81 210 LEU A N 1
ATOM 1534 C CA . LEU A 1 210 ? 14.001 10.553 -9.035 1.00 93.81 210 LEU A CA 1
ATOM 1535 C C . LEU A 1 210 ? 15.411 11.155 -9.027 1.00 93.81 210 LEU A C 1
ATOM 1537 O O . LEU A 1 210 ? 15.775 11.941 -9.910 1.00 93.81 210 LEU A O 1
ATOM 1541 N N . GLU A 1 211 ? 16.226 10.747 -8.055 1.00 93.19 211 GLU A N 1
ATOM 1542 C CA . GLU A 1 211 ? 17.677 10.975 -8.078 1.00 93.19 211 GLU A CA 1
ATOM 1543 C C . GLU A 1 211 ? 18.298 10.382 -9.363 1.00 93.19 211 GLU A C 1
ATOM 1545 O O . GLU A 1 211 ? 17.724 9.455 -9.952 1.00 93.19 211 GLU A O 1
ATOM 1550 N N . PRO A 1 212 ? 19.455 10.892 -9.832 1.00 93.94 212 PRO A N 1
ATOM 1551 C CA . PRO A 1 212 ? 20.071 10.413 -11.060 1.00 93.94 212 PRO A CA 1
ATOM 1552 C C . PRO A 1 212 ? 20.271 8.894 -11.075 1.00 93.94 212 PRO A C 1
ATOM 1554 O O . PRO A 1 212 ? 20.998 8.335 -10.256 1.00 93.94 212 PRO A O 1
ATOM 1557 N N . THR A 1 213 ? 19.629 8.213 -12.021 1.00 93.75 213 THR A N 1
ATOM 1558 C CA . THR A 1 213 ? 19.631 6.751 -12.094 1.00 93.75 213 THR A CA 1
ATOM 1559 C C . THR A 1 213 ? 19.445 6.248 -13.523 1.00 93.75 213 THR A C 1
ATOM 1561 O O . THR A 1 213 ? 19.330 7.020 -14.479 1.00 93.75 213 THR A O 1
ATOM 1564 N N . THR A 1 214 ? 19.482 4.929 -13.692 1.00 93.50 214 THR A N 1
ATOM 1565 C CA . THR A 1 214 ? 19.276 4.278 -14.989 1.00 93.50 214 THR A CA 1
ATOM 1566 C C . THR A 1 214 ? 17.798 4.177 -15.344 1.00 93.50 214 THR A C 1
ATOM 1568 O O . THR A 1 214 ? 16.949 4.114 -14.456 1.00 93.50 214 THR A O 1
ATOM 1571 N N . VAL A 1 215 ? 17.494 4.076 -16.640 1.00 93.19 215 VAL A N 1
ATOM 1572 C CA . VAL A 1 215 ? 16.115 3.879 -17.123 1.00 93.19 215 VAL A CA 1
ATOM 1573 C C . VAL A 1 215 ? 15.459 2.652 -16.478 1.00 93.19 215 VAL A C 1
ATOM 1575 O O . VAL A 1 215 ? 14.381 2.761 -15.912 1.00 93.19 215 VAL A O 1
ATOM 1578 N N . ASN A 1 216 ? 16.175 1.525 -16.403 1.00 92.75 216 ASN A N 1
ATOM 1579 C CA . ASN A 1 216 ? 15.659 0.291 -15.804 1.00 92.75 216 ASN A CA 1
ATOM 1580 C C . ASN A 1 216 ? 15.303 0.456 -14.318 1.00 92.75 216 ASN A C 1
ATOM 1582 O O . ASN A 1 216 ? 14.374 -0.179 -13.832 1.00 92.75 216 ASN A O 1
ATOM 1586 N N . VAL A 1 217 ? 16.056 1.273 -13.575 1.00 93.56 217 VAL A N 1
ATOM 1587 C CA . VAL A 1 217 ? 15.735 1.563 -12.169 1.00 93.56 217 VAL A CA 1
ATOM 1588 C C . VAL A 1 217 ? 14.495 2.451 -12.080 1.00 93.56 217 VAL A C 1
ATOM 1590 O O . VAL A 1 217 ? 13.632 2.182 -11.248 1.00 93.56 217 VAL A O 1
ATOM 1593 N N . ALA A 1 218 ? 14.388 3.470 -12.937 1.00 95.06 218 ALA A N 1
ATOM 1594 C CA . ALA A 1 218 ? 13.222 4.351 -12.989 1.00 95.06 218 ALA A CA 1
ATOM 1595 C C . ALA A 1 218 ? 11.933 3.577 -13.310 1.00 95.06 218 ALA A C 1
ATOM 1597 O O . ALA A 1 218 ? 10.912 3.792 -12.668 1.00 95.06 218 ALA A O 1
ATOM 1598 N N . GLU A 1 219 ? 12.015 2.615 -14.224 1.00 94.81 219 GLU A N 1
ATOM 1599 C CA . GLU A 1 219 ? 10.919 1.718 -14.594 1.00 94.81 219 GLU A CA 1
ATOM 1600 C C . GLU A 1 219 ? 10.414 0.861 -13.431 1.00 94.81 219 GLU A C 1
ATOM 1602 O O . GLU A 1 219 ? 9.215 0.793 -13.162 1.00 94.81 219 GLU A O 1
ATOM 1607 N N . TYR A 1 220 ? 11.331 0.246 -12.678 1.00 94.88 220 TYR A N 1
ATOM 1608 C CA . TYR A 1 220 ? 10.950 -0.485 -11.471 1.00 94.88 220 TYR A CA 1
ATOM 1609 C C . TYR A 1 220 ? 10.332 0.430 -10.414 1.00 94.88 220 TYR A C 1
ATOM 1611 O O . TYR A 1 220 ? 9.414 0.008 -9.715 1.00 94.88 220 TYR A O 1
ATOM 1619 N N . ARG A 1 221 ? 10.827 1.666 -10.271 1.00 95.56 221 ARG A N 1
ATOM 1620 C CA . ARG A 1 221 ? 10.239 2.633 -9.336 1.00 95.56 221 ARG A CA 1
ATOM 1621 C C . ARG A 1 221 ? 8.831 3.038 -9.743 1.00 95.56 221 ARG A C 1
ATOM 1623 O O . ARG A 1 221 ? 7.949 2.984 -8.899 1.00 95.56 221 ARG A O 1
ATOM 1630 N N . ALA A 1 222 ? 8.598 3.293 -11.024 1.00 96.62 222 ALA A N 1
ATOM 1631 C CA . ALA A 1 222 ? 7.267 3.570 -11.548 1.00 96.62 222 ALA A CA 1
ATOM 1632 C C . ALA A 1 222 ? 6.269 2.441 -11.269 1.00 96.62 222 ALA A C 1
ATOM 1634 O O . ALA A 1 222 ? 5.154 2.700 -10.816 1.00 96.62 222 ALA A O 1
ATOM 1635 N N . LEU A 1 223 ? 6.685 1.188 -11.476 1.00 96.88 223 LEU A N 1
ATOM 1636 C CA . LEU A 1 223 ? 5.857 0.034 -11.140 1.00 96.88 223 LEU A CA 1
ATOM 1637 C C . LEU A 1 223 ? 5.566 -0.043 -9.635 1.00 96.88 223 LEU A C 1
ATOM 1639 O O . LEU A 1 223 ? 4.424 -0.270 -9.252 1.00 96.88 223 LEU A O 1
ATOM 1643 N N . ILE A 1 224 ? 6.580 0.129 -8.784 1.00 96.38 224 ILE A N 1
ATOM 1644 C CA . ILE A 1 224 ? 6.427 0.067 -7.322 1.00 96.38 224 ILE A CA 1
ATOM 1645 C C . ILE A 1 224 ? 5.464 1.151 -6.828 1.00 96.38 224 ILE A C 1
ATOM 1647 O O . ILE A 1 224 ? 4.536 0.833 -6.087 1.00 96.38 224 ILE A O 1
ATOM 1651 N N . ASP A 1 225 ? 5.642 2.393 -7.277 1.00 95.25 225 ASP A N 1
ATOM 1652 C CA . ASP A 1 225 ? 4.787 3.519 -6.891 1.00 95.25 225 ASP A CA 1
ATOM 1653 C C . ASP A 1 225 ? 3.337 3.287 -7.348 1.00 95.25 225 ASP A C 1
ATOM 1655 O O . ASP A 1 225 ? 2.391 3.502 -6.589 1.00 95.25 225 ASP A O 1
ATOM 1659 N N . GLY A 1 226 ? 3.156 2.757 -8.562 1.00 96.56 226 GLY A N 1
ATOM 1660 C CA . GLY A 1 226 ? 1.846 2.371 -9.080 1.00 96.56 226 GLY A CA 1
ATOM 1661 C C . GLY A 1 226 ? 1.190 1.224 -8.302 1.00 96.56 226 GLY A C 1
ATOM 1662 O O . GLY A 1 226 ? -0.009 1.273 -8.034 1.00 96.56 226 GLY A O 1
ATOM 1663 N N . LEU A 1 227 ? 1.955 0.205 -7.892 1.00 95.75 227 LEU A N 1
ATOM 1664 C CA . LEU A 1 227 ? 1.447 -0.905 -7.077 1.00 95.75 227 LEU A CA 1
ATOM 1665 C C . LEU A 1 227 ? 1.024 -0.434 -5.684 1.00 95.75 227 LEU A C 1
ATOM 1667 O O . LEU A 1 227 ? -0.057 -0.802 -5.230 1.00 95.75 227 LEU A O 1
ATOM 1671 N N . LEU A 1 228 ? 1.829 0.411 -5.035 1.00 92.12 228 LEU A N 1
ATOM 1672 C CA . LEU A 1 228 ? 1.468 1.028 -3.755 1.00 92.12 228 LEU A CA 1
ATOM 1673 C C . LEU A 1 228 ? 0.171 1.828 -3.891 1.00 92.12 228 LEU A C 1
ATOM 1675 O O . LEU A 1 228 ? -0.756 1.652 -3.099 1.00 92.12 228 LEU A O 1
ATOM 1679 N N . LYS A 1 229 ? 0.051 2.633 -4.954 1.00 91.44 229 LYS A N 1
ATOM 1680 C CA . LYS A 1 229 ? -1.168 3.406 -5.189 1.00 91.44 229 LYS A CA 1
ATOM 1681 C C . LYS A 1 229 ? -2.382 2.520 -5.485 1.00 91.44 229 LYS A C 1
ATOM 1683 O O . LYS A 1 229 ? -3.480 2.819 -5.023 1.00 91.44 229 LYS A O 1
ATOM 1688 N N . ALA A 1 230 ? -2.203 1.407 -6.194 1.00 91.12 230 ALA A N 1
ATOM 1689 C CA . ALA A 1 230 ? -3.266 0.427 -6.414 1.00 91.12 230 ALA A CA 1
ATOM 1690 C C . ALA A 1 230 ? -3.728 -0.239 -5.102 1.00 91.12 230 ALA A C 1
ATOM 1692 O O . ALA A 1 230 ? -4.926 -0.465 -4.930 1.00 91.12 230 ALA A O 1
ATOM 1693 N N . GLN A 1 231 ? -2.814 -0.507 -4.161 1.00 86.06 231 GLN A N 1
ATOM 1694 C CA . GLN A 1 231 ? -3.173 -0.999 -2.824 1.00 86.06 231 GLN A CA 1
ATOM 1695 C C . GLN A 1 231 ? -3.965 0.039 -2.027 1.00 86.06 231 GLN A C 1
ATOM 1697 O O . GLN A 1 231 ? -4.979 -0.311 -1.427 1.00 86.06 231 GLN A O 1
ATOM 1702 N N . GLU A 1 232 ? -3.549 1.310 -2.055 1.00 82.69 232 GLU A N 1
ATOM 1703 C CA . GLU A 1 232 ? -4.280 2.408 -1.404 1.00 82.69 232 GLU A CA 1
ATOM 1704 C C . GLU A 1 232 ? -5.717 2.520 -1.928 1.00 82.69 232 GLU A C 1
ATOM 1706 O O . GLU A 1 232 ? -6.651 2.666 -1.143 1.00 82.69 232 GLU A O 1
ATOM 1711 N N . LEU A 1 233 ? -5.898 2.373 -3.246 1.00 82.94 233 LEU A N 1
ATOM 1712 C CA . LEU A 1 233 ? -7.208 2.347 -3.907 1.00 82.94 233 LEU A CA 1
ATOM 1713 C C . LEU A 1 233 ? -8.038 1.088 -3.590 1.00 82.94 233 LEU A C 1
ATOM 1715 O O . LEU A 1 233 ? -9.177 0.979 -4.041 1.00 82.94 233 LEU A O 1
ATOM 1719 N N . GLY A 1 234 ? -7.486 0.130 -2.841 1.00 78.06 234 GLY A N 1
ATOM 1720 C CA . GLY A 1 234 ? -8.173 -1.096 -2.446 1.00 78.06 234 GLY A CA 1
ATOM 1721 C C . GLY A 1 234 ? -8.257 -2.154 -3.548 1.00 78.06 234 GLY A C 1
ATOM 1722 O O . GLY A 1 234 ? -9.104 -3.045 -3.461 1.00 78.06 234 GLY A O 1
ATOM 1723 N N . ALA A 1 235 ? -7.399 -2.089 -4.575 1.00 87.12 235 ALA A N 1
ATOM 1724 C CA . ALA A 1 235 ? -7.454 -3.021 -5.695 1.00 87.12 235 ALA A CA 1
ATOM 1725 C C . ALA A 1 235 ? -7.163 -4.474 -5.268 1.00 87.12 235 ALA A C 1
ATOM 1727 O O . ALA A 1 235 ? -6.184 -4.748 -4.564 1.00 87.12 235 ALA A O 1
ATOM 1728 N N . ARG A 1 236 ? -7.988 -5.433 -5.712 1.00 84.19 236 ARG A N 1
ATOM 1729 C CA . ARG A 1 236 ? -7.758 -6.878 -5.462 1.00 84.19 236 ARG A CA 1
ATOM 1730 C C . ARG A 1 236 ? -6.931 -7.526 -6.564 1.00 84.19 236 ARG A C 1
ATOM 1732 O O . ARG A 1 236 ? -6.097 -8.392 -6.292 1.00 84.19 236 ARG A O 1
ATOM 1739 N N . ARG A 1 237 ? -7.154 -7.092 -7.805 1.00 92.12 237 ARG A N 1
ATOM 1740 C CA . ARG A 1 237 ? -6.483 -7.598 -9.002 1.00 92.12 237 ARG A CA 1
ATOM 1741 C C . ARG A 1 237 ? -5.830 -6.456 -9.759 1.00 92.12 237 ARG A C 1
ATOM 1743 O O . ARG A 1 237 ? -6.434 -5.404 -9.950 1.00 92.12 237 ARG A O 1
ATOM 1750 N N . VAL A 1 238 ? -4.609 -6.678 -10.223 1.00 96.56 238 VAL A N 1
ATOM 1751 C CA . VAL A 1 238 ? -3.862 -5.683 -10.996 1.00 96.56 238 VAL A CA 1
ATOM 1752 C C . VAL A 1 238 ? -3.440 -6.287 -12.323 1.00 96.56 238 VAL A C 1
ATOM 1754 O O . VAL A 1 238 ? -2.811 -7.348 -12.374 1.00 96.56 238 VAL A O 1
ATOM 1757 N N . ARG A 1 239 ? -3.753 -5.575 -13.403 1.00 95.94 239 ARG A N 1
ATOM 1758 C CA . ARG A 1 239 ? -3.212 -5.824 -14.735 1.00 95.94 239 ARG A CA 1
ATOM 1759 C C . ARG A 1 239 ? -2.194 -4.740 -15.071 1.00 95.94 239 ARG A C 1
ATOM 1761 O O . ARG A 1 239 ? -2.572 -3.641 -15.459 1.00 95.94 239 ARG A O 1
ATOM 1768 N N . ALA A 1 240 ? -0.914 -5.055 -14.930 1.00 95.69 240 ALA A N 1
ATOM 1769 C CA . ALA A 1 240 ? 0.180 -4.162 -15.277 1.00 95.69 240 ALA A CA 1
ATOM 1770 C C . ALA A 1 240 ? 0.467 -4.200 -16.788 1.00 95.69 240 ALA A C 1
ATOM 1772 O O . ALA A 1 240 ? 0.772 -5.258 -17.351 1.00 95.69 240 ALA A O 1
ATOM 1773 N N . LEU A 1 241 ? 0.386 -3.045 -17.439 1.00 93.62 241 LEU A N 1
ATOM 1774 C CA . LEU A 1 241 ? 0.741 -2.820 -18.834 1.00 93.62 241 LEU A CA 1
ATOM 1775 C C . LEU A 1 241 ? 1.998 -1.948 -18.871 1.00 93.62 241 LEU A C 1
ATOM 1777 O O . LEU A 1 241 ? 2.009 -0.832 -18.362 1.00 93.62 241 LEU A O 1
ATOM 1781 N N . MET A 1 242 ? 3.073 -2.484 -19.440 1.00 91.31 242 MET A N 1
ATOM 1782 C CA . MET A 1 242 ? 4.377 -1.817 -19.491 1.00 91.31 242 MET A CA 1
ATOM 1783 C C . MET A 1 242 ? 4.967 -1.954 -20.891 1.00 91.31 242 MET A C 1
ATOM 1785 O O . MET A 1 242 ? 4.784 -2.988 -21.530 1.00 91.31 242 MET A O 1
ATOM 1789 N N . ASP A 1 243 ? 5.727 -0.974 -21.355 1.00 87.50 243 ASP A N 1
ATOM 1790 C CA . ASP A 1 243 ? 6.495 -1.053 -22.607 1.00 87.50 243 ASP A CA 1
ATOM 1791 C C . ASP A 1 243 ? 7.914 -1.614 -22.412 1.00 87.50 243 ASP A C 1
ATOM 1793 O O . ASP A 1 243 ? 8.641 -1.877 -23.371 1.00 87.50 243 ASP A O 1
ATOM 1797 N N . SER A 1 244 ? 8.285 -1.921 -21.169 1.00 86.69 244 SER A N 1
ATOM 1798 C CA . SER A 1 244 ? 9.566 -2.539 -20.844 1.00 86.69 244 SER A CA 1
ATOM 1799 C C . SER A 1 244 ? 9.531 -4.047 -20.850 1.00 86.69 244 SER A C 1
ATOM 1801 O O . SER A 1 244 ? 9.174 -4.727 -19.880 1.00 86.69 244 SER A O 1
ATOM 1803 N N . GLU A 1 245 ? 9.995 -4.604 -21.959 1.00 86.94 245 GLU A N 1
ATOM 1804 C CA . GLU A 1 245 ? 10.115 -6.044 -22.101 1.00 86.94 245 GLU A CA 1
ATOM 1805 C C . GLU A 1 245 ? 11.059 -6.663 -21.051 1.00 86.94 245 GLU A C 1
ATOM 1807 O O . GLU A 1 245 ? 10.828 -7.788 -20.596 1.00 86.94 245 GLU A O 1
ATOM 1812 N N . LEU A 1 246 ? 12.099 -5.936 -20.620 1.00 88.06 246 LEU A N 1
ATOM 1813 C CA . LEU A 1 246 ? 13.028 -6.409 -19.592 1.00 88.06 246 LEU A CA 1
ATOM 1814 C C . LEU A 1 246 ? 12.310 -6.641 -18.259 1.00 88.06 246 LEU A C 1
ATOM 1816 O O . LEU A 1 246 ? 12.446 -7.724 -17.682 1.00 88.06 246 LEU A O 1
ATOM 1820 N N . VAL A 1 247 ? 11.559 -5.644 -17.784 1.00 86.81 247 VAL A N 1
ATOM 1821 C CA . VAL A 1 247 ? 10.859 -5.713 -16.495 1.00 86.81 247 VAL A CA 1
ATOM 1822 C C . VAL A 1 247 ? 9.787 -6.799 -16.541 1.00 86.81 247 VAL A C 1
ATOM 1824 O O . VAL A 1 247 ? 9.765 -7.675 -15.676 1.00 86.81 247 VAL A O 1
ATOM 1827 N N . VAL A 1 248 ? 8.988 -6.850 -17.612 1.00 88.81 248 VAL A N 1
ATOM 1828 C CA . VAL A 1 248 ? 7.964 -7.893 -17.800 1.00 88.81 248 VAL A CA 1
ATOM 1829 C C . VAL A 1 248 ? 8.582 -9.297 -17.792 1.00 88.81 248 VAL A C 1
ATOM 1831 O O . VAL A 1 248 ? 8.091 -10.198 -17.104 1.00 88.81 248 VAL A O 1
ATOM 1834 N N . ARG A 1 249 ? 9.694 -9.518 -18.509 1.00 88.31 249 ARG A N 1
ATOM 1835 C CA . ARG A 1 249 ? 10.372 -10.830 -18.536 1.00 88.31 249 ARG A CA 1
ATOM 1836 C C . ARG A 1 249 ? 10.994 -11.204 -17.187 1.00 88.31 249 ARG A C 1
ATOM 1838 O O . ARG A 1 249 ? 11.076 -12.392 -16.879 1.00 88.31 249 ARG A O 1
ATOM 1845 N N . GLN A 1 250 ? 11.431 -10.234 -16.386 1.00 89.75 250 GLN A N 1
ATOM 1846 C CA . GLN A 1 250 ? 11.956 -10.485 -15.039 1.00 89.75 250 GLN A CA 1
ATOM 1847 C C . GLN A 1 250 ? 10.839 -10.833 -14.047 1.00 89.75 250 GLN A C 1
ATOM 1849 O O . GLN A 1 250 ? 10.952 -11.829 -13.335 1.00 89.75 250 GLN A O 1
ATOM 1854 N N . LEU A 1 251 ? 9.732 -10.084 -14.054 1.00 88.50 251 LEU A N 1
ATOM 1855 C CA . LEU A 1 251 ? 8.565 -10.346 -13.199 1.00 88.50 251 LEU A CA 1
ATOM 1856 C C . LEU A 1 251 ? 7.901 -11.690 -13.508 1.00 88.50 251 LEU A C 1
ATOM 1858 O O . LEU A 1 251 ? 7.509 -12.410 -12.599 1.00 88.50 251 LEU A O 1
ATOM 1862 N N . THR A 1 252 ? 7.854 -12.082 -14.783 1.00 86.19 252 THR A N 1
ATOM 1863 C CA . THR A 1 252 ? 7.338 -13.400 -15.201 1.00 86.19 252 THR A CA 1
ATOM 1864 C C . THR A 1 252 ? 8.320 -14.554 -14.965 1.00 86.19 252 THR A C 1
ATOM 1866 O O . THR A 1 252 ? 8.062 -15.679 -15.394 1.00 86.19 252 THR A O 1
ATOM 1869 N N . GLY A 1 253 ? 9.475 -14.301 -14.339 1.00 84.56 253 GLY A N 1
ATOM 1870 C CA . GLY A 1 253 ? 10.489 -15.317 -14.039 1.00 84.56 253 GLY A CA 1
ATOM 1871 C C . GLY A 1 253 ? 11.236 -15.857 -15.263 1.00 84.56 253 GLY A C 1
ATOM 1872 O O . GLY A 1 253 ? 12.077 -16.746 -15.130 1.00 84.56 253 GLY A O 1
ATOM 1873 N N . ARG A 1 254 ? 10.979 -15.317 -16.463 1.00 82.50 254 ARG A N 1
ATOM 1874 C CA . ARG A 1 254 ? 11.672 -15.727 -17.694 1.00 82.50 254 ARG A CA 1
ATOM 1875 C C . ARG A 1 254 ? 13.136 -15.306 -17.660 1.00 82.50 254 ARG A C 1
ATOM 1877 O O . ARG A 1 254 ? 13.993 -16.032 -18.161 1.00 82.50 254 ARG A O 1
ATOM 1884 N N . TYR A 1 255 ? 13.426 -14.133 -17.096 1.00 86.31 255 TYR A N 1
ATOM 1885 C CA . TYR A 1 255 ? 14.767 -13.552 -17.013 1.00 86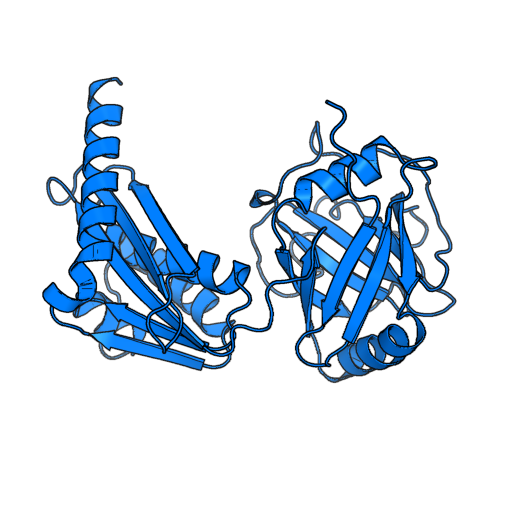.31 255 TYR A CA 1
ATOM 1886 C C . TYR A 1 255 ? 15.234 -13.436 -15.559 1.00 86.31 255 TYR A C 1
ATOM 1888 O O . TYR A 1 255 ? 14.499 -12.979 -14.691 1.00 86.31 255 TYR A O 1
ATOM 1896 N N . ARG A 1 256 ? 16.499 -13.788 -15.294 1.00 82.88 256 ARG A N 1
ATOM 1897 C CA . ARG A 1 256 ? 17.116 -13.556 -13.977 1.00 82.88 256 ARG A CA 1
ATOM 1898 C C . ARG A 1 256 ? 17.538 -12.096 -13.826 1.00 82.88 256 ARG A C 1
ATOM 1900 O O . ARG A 1 256 ? 18.212 -11.553 -14.703 1.00 82.88 256 ARG A O 1
ATOM 1907 N N . VAL A 1 257 ? 17.246 -11.506 -12.671 1.00 85.69 257 VAL A N 1
ATOM 1908 C CA . VAL A 1 257 ? 17.775 -10.194 -12.276 1.00 85.69 257 VAL A CA 1
ATOM 1909 C C . VAL A 1 257 ? 19.225 -10.364 -11.819 1.00 85.69 257 VAL A C 1
ATOM 1911 O O . VAL A 1 257 ? 19.490 -10.923 -10.758 1.00 85.69 257 VAL A O 1
ATOM 1914 N N . LYS A 1 258 ? 20.174 -9.941 -12.662 1.00 78.38 258 LYS A N 1
ATOM 1915 C CA . LYS A 1 258 ? 21.622 -10.059 -12.392 1.00 78.38 258 LYS A CA 1
ATOM 1916 C C . LYS A 1 258 ? 22.250 -8.786 -11.823 1.00 78.38 258 LYS A C 1
ATOM 1918 O O . LYS A 1 258 ? 23.306 -8.870 -11.213 1.00 78.38 258 LYS A O 1
ATOM 1923 N N . SER A 1 259 ? 21.636 -7.627 -12.056 1.00 81.31 259 SER A N 1
ATOM 1924 C CA . SER A 1 259 ? 22.154 -6.344 -11.573 1.00 81.31 259 SER A CA 1
ATOM 1925 C C . SER A 1 259 ? 21.906 -6.204 -10.073 1.00 81.31 259 SER A C 1
ATOM 1927 O O . SER A 1 259 ? 20.767 -6.350 -9.627 1.00 81.31 259 SER A O 1
ATOM 1929 N N . GLU A 1 260 ? 22.956 -5.891 -9.312 1.00 78.31 260 GLU A N 1
ATOM 1930 C CA . GLU A 1 260 ? 22.865 -5.665 -7.865 1.00 78.31 260 GLU A CA 1
ATOM 1931 C C . GLU A 1 260 ? 21.929 -4.502 -7.518 1.00 78.31 260 GLU A C 1
ATOM 1933 O O . GLU A 1 260 ? 21.177 -4.612 -6.559 1.00 78.31 260 GLU A O 1
ATOM 1938 N N . GLY A 1 261 ? 21.879 -3.447 -8.340 1.00 81.44 261 GLY A N 1
ATOM 1939 C CA . GLY A 1 261 ? 20.982 -2.306 -8.118 1.00 81.44 261 GLY A CA 1
ATOM 1940 C C . GLY A 1 261 ? 19.503 -2.595 -8.409 1.00 81.44 261 GLY A C 1
ATOM 1941 O O . GLY A 1 261 ? 18.629 -1.976 -7.813 1.00 81.44 261 GLY A O 1
ATOM 1942 N N . LEU A 1 262 ? 19.201 -3.553 -9.295 1.00 88.31 262 LEU A N 1
ATOM 1943 C CA . LEU A 1 262 ? 17.816 -3.929 -9.626 1.00 88.31 262 LEU A CA 1
ATOM 1944 C C . LEU A 1 262 ? 17.245 -4.995 -8.687 1.00 88.31 262 LEU A C 1
ATOM 1946 O O . LEU A 1 262 ? 16.029 -5.137 -8.585 1.00 88.31 262 LEU A O 1
ATOM 1950 N N . ARG A 1 263 ? 18.098 -5.765 -8.008 1.00 89.06 263 ARG A N 1
ATOM 1951 C CA . ARG A 1 263 ? 17.664 -6.890 -7.171 1.00 89.06 263 ARG A CA 1
ATOM 1952 C C . ARG A 1 263 ? 16.769 -6.466 -5.995 1.00 89.06 263 ARG A C 1
ATOM 1954 O O . ARG A 1 263 ? 15.739 -7.117 -5.825 1.00 89.06 263 ARG A O 1
ATOM 1961 N N . PRO A 1 264 ? 17.081 -5.392 -5.238 1.00 92.00 264 PRO A N 1
ATOM 1962 C CA . PRO A 1 264 ? 16.202 -4.909 -4.174 1.00 92.00 264 PRO A CA 1
ATOM 1963 C C . PRO A 1 264 ? 14.851 -4.431 -4.716 1.00 92.00 264 PRO A C 1
ATOM 1965 O O . PRO A 1 264 ? 13.813 -4.728 -4.135 1.00 92.00 264 PRO A O 1
ATOM 1968 N N . LEU A 1 265 ? 14.852 -3.761 -5.874 1.00 92.88 265 LEU A N 1
ATOM 1969 C CA . LEU A 1 265 ? 13.632 -3.271 -6.523 1.00 92.88 265 LEU A CA 1
ATOM 1970 C C . LEU A 1 265 ? 12.726 -4.416 -6.958 1.00 92.88 265 LEU A C 1
ATOM 1972 O O . LEU A 1 265 ? 11.527 -4.400 -6.705 1.00 92.88 265 LEU A O 1
ATOM 1976 N N . TYR A 1 266 ? 13.315 -5.439 -7.571 1.00 92.31 266 TYR A N 1
ATOM 1977 C CA . TYR A 1 266 ? 12.598 -6.642 -7.957 1.00 92.31 266 TYR A CA 1
ATOM 1978 C C . TYR A 1 266 ? 11.989 -7.356 -6.749 1.00 92.31 266 TYR A C 1
ATOM 1980 O O . TYR A 1 266 ? 10.839 -7.786 -6.810 1.00 92.31 266 TYR A O 1
ATOM 1988 N N . GLN A 1 267 ? 12.734 -7.472 -5.646 1.00 91.69 267 GLN A N 1
ATOM 1989 C CA . GLN A 1 267 ? 12.228 -8.077 -4.413 1.00 91.69 267 GLN A CA 1
ATOM 1990 C C . GLN A 1 267 ? 11.066 -7.271 -3.829 1.00 91.69 267 GLN A C 1
ATOM 1992 O O . GLN A 1 267 ? 10.043 -7.859 -3.492 1.00 91.69 267 GLN A O 1
ATOM 1997 N N . GLN A 1 268 ? 11.192 -5.943 -3.766 1.00 92.88 268 GLN A N 1
ATOM 1998 C CA . GLN A 1 268 ? 10.125 -5.060 -3.296 1.00 92.88 268 GLN A CA 1
ATOM 1999 C C . GLN A 1 268 ? 8.872 -5.181 -4.175 1.00 92.88 268 GLN A C 1
ATOM 2001 O O . GLN A 1 268 ? 7.787 -5.425 -3.656 1.00 92.88 268 GLN A O 1
ATOM 2006 N N . ALA A 1 269 ? 9.021 -5.098 -5.501 1.00 93.06 269 ALA A N 1
ATOM 2007 C CA . ALA A 1 269 ? 7.912 -5.273 -6.437 1.00 93.06 269 ALA A CA 1
ATOM 2008 C C . ALA A 1 269 ? 7.259 -6.657 -6.292 1.00 93.06 269 ALA A C 1
ATOM 2010 O O . ALA A 1 269 ? 6.039 -6.756 -6.260 1.00 93.06 269 ALA A O 1
ATOM 2011 N N . SER A 1 270 ? 8.055 -7.721 -6.139 1.00 92.25 270 SER A N 1
ATOM 2012 C CA . SER A 1 270 ? 7.541 -9.087 -5.961 1.00 92.25 270 SER A CA 1
ATOM 2013 C C . SER A 1 270 ? 6.730 -9.247 -4.672 1.00 92.25 270 SER A C 1
ATOM 2015 O O . SER A 1 270 ? 5.715 -9.936 -4.687 1.00 92.25 270 SER A O 1
ATOM 2017 N N . ARG A 1 271 ? 7.147 -8.600 -3.573 1.00 89.38 271 ARG A N 1
ATOM 2018 C CA . ARG A 1 271 ? 6.382 -8.582 -2.312 1.00 89.38 271 ARG A CA 1
ATOM 2019 C C . ARG A 1 271 ? 5.050 -7.859 -2.485 1.00 89.38 271 ARG A C 1
ATOM 2021 O O . ARG A 1 271 ? 4.019 -8.423 -2.158 1.00 89.38 271 ARG A O 1
ATOM 2028 N N . LEU A 1 272 ? 5.062 -6.664 -3.080 1.00 90.06 272 LEU A N 1
ATOM 2029 C CA . LEU A 1 272 ? 3.835 -5.904 -3.347 1.00 90.06 272 LEU A CA 1
ATOM 2030 C C . LEU A 1 272 ? 2.867 -6.677 -4.248 1.00 90.06 272 LEU A C 1
ATOM 2032 O O . LEU A 1 272 ? 1.671 -6.710 -3.985 1.00 90.06 272 LEU A O 1
ATOM 2036 N N . ILE A 1 273 ? 3.390 -7.336 -5.285 1.00 93.12 273 ILE A N 1
ATOM 2037 C CA . ILE A 1 273 ? 2.613 -8.193 -6.186 1.00 93.12 273 ILE A CA 1
ATOM 2038 C C . ILE A 1 273 ? 1.925 -9.335 -5.423 1.00 93.12 273 ILE A C 1
ATOM 2040 O O . ILE A 1 273 ? 0.780 -9.655 -5.732 1.00 93.12 273 ILE A O 1
ATOM 2044 N N . ALA A 1 274 ? 2.596 -9.932 -4.434 1.00 89.44 274 ALA A N 1
ATOM 2045 C CA . ALA A 1 274 ? 2.063 -11.052 -3.659 1.00 89.44 274 ALA A CA 1
ATOM 2046 C C . ALA A 1 274 ? 0.882 -10.671 -2.743 1.00 89.44 274 ALA A C 1
ATOM 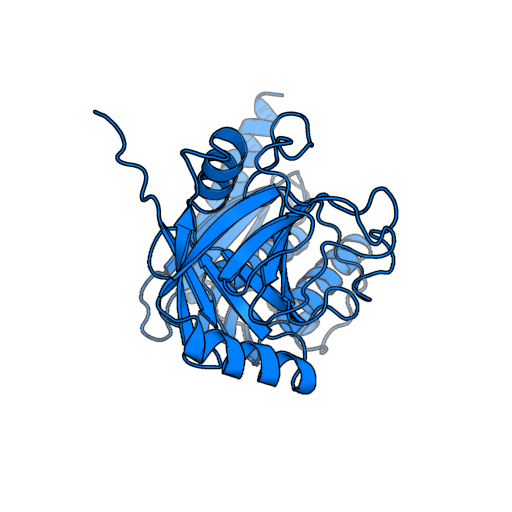2048 O O . ALA A 1 274 ? 0.116 -11.549 -2.357 1.00 89.44 274 ALA A O 1
ATOM 2049 N N . GLU A 1 275 ? 0.699 -9.384 -2.436 1.00 85.94 275 GLU A N 1
ATOM 2050 C CA . GLU A 1 275 ? -0.445 -8.889 -1.653 1.00 85.94 275 GLU A CA 1
ATOM 2051 C C . GLU A 1 275 ? -1.740 -8.764 -2.486 1.00 85.94 275 GLU A C 1
ATOM 2053 O O . GLU A 1 275 ? -2.827 -8.537 -1.942 1.00 85.94 275 GLU A O 1
ATOM 2058 N N . PHE A 1 276 ? -1.656 -8.893 -3.813 1.00 88.38 276 PHE A N 1
ATOM 2059 C CA . PHE A 1 276 ? -2.824 -8.939 -4.692 1.00 88.38 276 PHE A CA 1
ATOM 2060 C C . PHE A 1 276 ? -3.271 -10.384 -4.915 1.00 88.38 276 PHE A C 1
ATOM 2062 O O . PHE A 1 276 ? -2.456 -11.284 -5.092 1.00 88.38 276 PHE A O 1
ATOM 2069 N N . GLU A 1 277 ? -4.581 -10.611 -5.004 1.00 87.69 277 GLU A N 1
ATOM 2070 C CA . GLU A 1 277 ? -5.127 -11.946 -5.297 1.00 87.69 277 GLU A CA 1
ATOM 2071 C C . GLU A 1 277 ? -4.757 -12.438 -6.686 1.00 87.69 277 GLU A C 1
ATOM 2073 O O . GLU A 1 277 ? -4.610 -13.636 -6.930 1.00 87.69 277 GLU A O 1
ATOM 2078 N N . ARG A 1 278 ? -4.657 -11.498 -7.625 1.00 90.94 278 ARG A N 1
ATOM 2079 C CA . ARG A 1 278 ? -4.247 -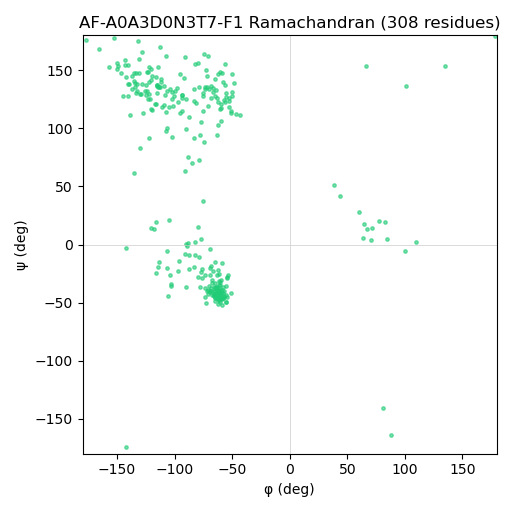11.784 -8.988 1.00 90.94 278 ARG A CA 1
ATOM 2080 C C . ARG A 1 278 ? -3.437 -10.630 -9.530 1.00 90.94 278 ARG A C 1
ATOM 2082 O O . ARG A 1 278 ? -3.893 -9.490 -9.558 1.00 90.94 278 ARG A O 1
ATOM 2089 N N . PHE A 1 279 ? -2.268 -10.966 -10.044 1.00 95.25 279 PHE A N 1
ATOM 2090 C CA . PHE A 1 279 ? -1.429 -10.047 -10.782 1.00 95.25 279 PHE A CA 1
ATOM 2091 C C . PHE A 1 279 ? -1.157 -10.610 -12.172 1.00 95.25 279 PHE A C 1
ATOM 2093 O O . PHE A 1 279 ? -0.743 -11.762 -12.325 1.00 95.25 279 PHE A O 1
ATOM 2100 N N . GLU A 1 280 ? -1.377 -9.788 -13.190 1.00 92.56 280 GLU A N 1
ATOM 2101 C CA . GLU A 1 280 ? -0.965 -10.072 -14.558 1.00 92.56 280 GLU A CA 1
ATOM 2102 C C . GLU A 1 280 ? -0.098 -8.929 -15.058 1.00 92.56 280 GLU A C 1
ATOM 2104 O O . GLU A 1 280 ? -0.497 -7.774 -14.965 1.00 92.56 280 GLU A O 1
ATOM 2109 N N . CYS A 1 281 ? 1.052 -9.235 -15.652 1.00 92.69 281 CYS A N 1
ATOM 2110 C CA . CYS A 1 281 ? 1.831 -8.243 -16.382 1.00 92.69 281 CYS A CA 1
ATOM 2111 C C . CYS A 1 281 ? 1.911 -8.599 -17.865 1.00 92.69 281 CYS A C 1
ATOM 2113 O O . CYS A 1 281 ? 2.103 -9.761 -18.244 1.00 92.69 281 CYS A O 1
ATOM 2115 N N . LYS A 1 282 ? 1.741 -7.590 -18.720 1.00 91.12 282 LYS A N 1
ATOM 2116 C CA . LYS A 1 282 ? 1.828 -7.723 -20.174 1.00 91.12 282 LYS A CA 1
ATOM 2117 C C . LYS A 1 282 ? 2.656 -6.590 -20.750 1.00 91.12 282 LYS A C 1
ATOM 2119 O O . LYS A 1 282 ? 2.527 -5.437 -20.353 1.00 91.12 282 LYS A O 1
ATOM 2124 N N . HIS A 1 283 ? 3.484 -6.953 -21.720 1.00 91.19 283 HIS A N 1
ATOM 2125 C CA . HIS A 1 283 ? 4.179 -5.979 -22.535 1.00 91.19 283 HIS A CA 1
ATOM 2126 C C . HIS A 1 283 ? 3.206 -5.366 -23.550 1.00 91.19 283 HIS A C 1
ATOM 2128 O O . HIS A 1 283 ? 2.516 -6.113 -24.253 1.00 91.19 283 HIS A O 1
ATOM 2134 N N . VAL A 1 284 ? 3.178 -4.039 -23.645 1.00 89.62 284 VAL A N 1
ATOM 2135 C CA . VAL A 1 284 ? 2.397 -3.286 -24.633 1.00 89.62 284 VAL A CA 1
ATOM 2136 C C . VAL A 1 284 ? 3.310 -2.358 -25.438 1.00 89.62 284 VAL A C 1
ATOM 2138 O O . VAL A 1 284 ? 4.306 -1.878 -24.909 1.00 89.62 284 VAL A O 1
ATOM 2141 N N . PRO A 1 285 ? 3.011 -2.085 -26.719 1.00 86.38 285 PRO A N 1
ATOM 2142 C CA . PRO A 1 285 ? 3.731 -1.058 -27.463 1.00 86.38 285 PRO A CA 1
ATOM 2143 C C . PRO A 1 285 ? 3.620 0.314 -26.782 1.00 86.38 285 PRO A C 1
ATOM 2145 O O . PRO A 1 285 ? 2.580 0.640 -26.211 1.00 86.38 285 PRO A O 1
ATOM 2148 N N . ARG A 1 286 ? 4.663 1.144 -26.903 1.00 82.88 286 ARG A N 1
ATOM 2149 C CA . ARG A 1 286 ? 4.763 2.462 -26.247 1.00 82.88 286 ARG A CA 1
ATOM 2150 C C . ARG A 1 286 ? 3.591 3.408 -26.534 1.00 82.88 286 ARG A C 1
ATOM 2152 O O . ARG A 1 286 ? 3.233 4.212 -25.683 1.00 82.88 286 ARG A O 1
ATOM 2159 N N . GLU A 1 287 ? 2.946 3.290 -27.694 1.00 81.75 287 GLU A N 1
ATOM 2160 C CA . GLU A 1 287 ? 1.739 4.067 -28.028 1.00 81.75 287 GLU A CA 1
ATOM 2161 C C . GLU A 1 287 ? 0.575 3.819 -27.050 1.00 81.75 287 GLU A C 1
ATOM 2163 O O . GLU A 1 287 ? -0.190 4.734 -26.758 1.00 81.75 287 GLU A O 1
ATOM 2168 N N . PHE A 1 288 ? 0.492 2.614 -26.478 1.00 81.88 288 PHE A N 1
ATOM 2169 C CA . PHE A 1 288 ? -0.493 2.232 -25.463 1.00 81.88 288 PHE A CA 1
ATOM 2170 C C . PHE A 1 288 ? -0.028 2.540 -24.029 1.00 81.88 288 PHE A C 1
ATOM 2172 O O . PHE A 1 288 ? -0.751 2.246 -23.080 1.00 81.88 288 PHE A O 1
ATOM 2179 N N . ASN A 1 289 ? 1.165 3.123 -23.862 1.00 91.38 289 ASN A N 1
ATOM 2180 C CA . ASN A 1 289 ? 1.723 3.563 -22.578 1.00 91.38 289 ASN A CA 1
ATOM 2181 C C . ASN A 1 289 ? 2.027 5.077 -22.557 1.00 91.38 289 ASN A C 1
ATOM 2183 O O . ASN A 1 289 ? 2.714 5.573 -21.668 1.00 91.38 289 ASN A O 1
ATOM 2187 N N . ALA A 1 290 ? 1.507 5.829 -23.536 1.00 91.06 290 ALA A N 1
ATOM 2188 C CA . ALA A 1 290 ? 1.907 7.212 -23.798 1.00 91.06 290 ALA A CA 1
ATOM 2189 C C . ALA A 1 290 ? 1.707 8.157 -22.602 1.00 91.06 290 ALA A C 1
ATOM 2191 O O . ALA A 1 290 ? 2.529 9.044 -22.376 1.00 91.06 290 ALA A O 1
ATOM 2192 N N . ARG A 1 291 ? 0.637 7.970 -21.815 1.00 94.75 291 ARG A N 1
ATOM 2193 C CA . ARG A 1 291 ? 0.375 8.816 -20.643 1.00 94.75 291 ARG A CA 1
ATOM 2194 C C . ARG A 1 291 ? 1.390 8.577 -19.523 1.00 94.75 291 ARG A C 1
ATOM 2196 O O . ARG A 1 291 ? 1.861 9.542 -18.926 1.00 94.75 291 ARG A O 1
ATOM 2203 N N . ALA A 1 292 ? 1.765 7.324 -19.263 1.00 94.75 292 ALA A N 1
ATOM 2204 C CA . ALA A 1 292 ? 2.791 7.007 -18.272 1.00 94.75 292 ALA A CA 1
ATOM 2205 C C . ALA A 1 292 ? 4.172 7.539 -18.702 1.00 94.75 292 ALA A C 1
ATOM 2207 O O . ALA A 1 292 ? 4.867 8.131 -17.878 1.00 94.75 292 ALA A O 1
ATOM 2208 N N . ASP A 1 293 ? 4.517 7.435 -19.992 1.00 95.56 293 ASP A N 1
ATOM 2209 C CA . ASP A 1 293 ? 5.750 8.001 -20.575 1.00 95.56 293 ASP A CA 1
ATOM 2210 C C . ASP A 1 293 ? 5.807 9.530 -20.440 1.00 95.56 293 ASP A C 1
ATOM 2212 O O . ASP A 1 293 ? 6.816 10.102 -20.016 1.00 95.56 293 ASP A O 1
ATOM 2216 N N . GLU A 1 294 ? 4.693 10.218 -20.714 1.00 96.56 294 GLU A N 1
ATOM 2217 C CA . GLU A 1 294 ? 4.586 11.667 -20.517 1.00 96.56 294 GLU A CA 1
ATOM 2218 C C . GLU A 1 294 ? 4.857 12.055 -19.052 1.00 96.56 294 GLU A C 1
ATOM 2220 O O . GLU A 1 294 ? 5.647 12.970 -18.776 1.00 96.56 294 GLU A O 1
ATOM 2225 N N . LEU A 1 295 ? 4.243 11.334 -18.108 1.00 97.12 295 LEU A N 1
ATOM 2226 C CA . LEU A 1 295 ? 4.409 11.553 -16.671 1.00 97.12 295 LEU A CA 1
ATOM 2227 C C . LEU A 1 295 ? 5.842 11.253 -16.214 1.00 97.12 295 LEU A C 1
ATOM 2229 O O . LEU A 1 295 ? 6.418 12.046 -15.460 1.00 97.12 295 LEU A O 1
ATOM 2233 N N . ALA A 1 296 ? 6.450 10.170 -16.692 1.00 96.44 296 ALA A N 1
ATOM 2234 C CA . ALA A 1 296 ? 7.831 9.821 -16.381 1.00 96.44 296 ALA A CA 1
ATOM 2235 C C . ALA A 1 296 ? 8.801 10.894 -16.904 1.00 96.44 296 ALA A C 1
ATOM 2237 O O . ALA A 1 296 ? 9.661 11.396 -16.168 1.00 96.44 296 ALA A O 1
ATOM 2238 N N . GLY A 1 297 ? 8.603 11.336 -18.150 1.00 96.00 297 GLY A N 1
ATOM 2239 C CA . GLY A 1 297 ? 9.372 12.413 -18.768 1.00 96.00 297 GLY A CA 1
ATOM 2240 C C . GLY A 1 297 ? 9.228 13.751 -18.034 1.00 96.00 297 GLY A C 1
ATOM 2241 O O . GLY A 1 297 ? 10.215 14.475 -17.862 1.00 96.00 297 GLY A O 1
ATOM 2242 N N . ALA A 1 298 ? 8.026 14.080 -17.553 1.00 96.25 298 ALA A N 1
ATOM 2243 C CA . ALA A 1 298 ? 7.798 15.257 -16.716 1.00 96.25 298 ALA A CA 1
ATOM 2244 C C . ALA A 1 298 ? 8.554 15.162 -15.377 1.00 96.25 298 ALA A C 1
ATOM 2246 O O . ALA A 1 298 ? 9.183 16.140 -14.959 1.00 96.25 298 ALA A O 1
ATOM 2247 N N . GLY A 1 299 ? 8.563 13.983 -14.744 1.00 96.00 299 GLY A N 1
ATOM 2248 C CA . GLY A 1 299 ? 9.342 13.709 -13.533 1.00 96.00 299 GLY A CA 1
ATOM 2249 C C . GLY A 1 299 ? 10.845 13.911 -13.751 1.00 96.00 299 GLY A C 1
ATOM 2250 O O . GLY A 1 299 ? 11.493 14.629 -12.987 1.00 96.00 299 GLY A O 1
ATOM 2251 N N . ALA A 1 300 ? 11.386 13.385 -14.853 1.00 95.31 300 ALA A N 1
ATOM 2252 C CA . ALA A 1 300 ? 12.805 13.507 -15.186 1.00 95.31 300 ALA A CA 1
ATOM 2253 C C . ALA A 1 300 ? 13.237 14.959 -15.453 1.00 95.31 300 ALA A C 1
ATOM 2255 O O . ALA A 1 300 ? 14.322 15.385 -15.044 1.00 95.31 300 ALA A O 1
ATOM 2256 N N . LYS A 1 301 ? 12.372 15.761 -16.090 1.00 95.31 301 LYS A N 1
ATOM 2257 C CA . LYS A 1 301 ? 12.607 17.204 -16.277 1.00 95.31 301 LYS A CA 1
ATOM 2258 C C . LYS A 1 301 ? 12.657 17.944 -14.939 1.00 95.31 301 LYS A C 1
ATOM 2260 O O . LYS A 1 301 ? 13.595 18.712 -14.724 1.00 95.31 301 LYS A O 1
ATOM 2265 N N . ARG A 1 302 ? 11.718 17.667 -14.024 1.00 95.06 302 ARG A N 1
ATOM 2266 C CA . ARG A 1 302 ? 11.726 18.258 -12.672 1.00 95.06 302 ARG A CA 1
ATOM 2267 C C . ARG A 1 302 ? 12.982 17.873 -11.890 1.00 95.06 302 ARG A C 1
ATOM 2269 O O . ARG A 1 302 ? 13.612 18.753 -11.308 1.00 95.06 302 ARG A O 1
ATOM 2276 N N . SER A 1 303 ? 13.402 16.608 -11.958 1.00 93.00 303 SER A N 1
ATOM 2277 C CA . SER A 1 303 ? 14.670 16.145 -11.369 1.00 93.00 303 SER A CA 1
ATOM 2278 C C . SER A 1 303 ? 15.874 16.929 -11.918 1.00 93.00 303 SER A C 1
ATOM 2280 O O . SER A 1 303 ? 16.705 17.438 -11.164 1.00 93.00 303 SER A O 1
ATOM 2282 N N . LYS A 1 304 ? 15.942 17.138 -13.240 1.00 90.94 304 LYS A N 1
ATOM 2283 C CA . LYS A 1 304 ? 17.010 17.933 -13.873 1.00 90.94 304 LYS A CA 1
ATOM 2284 C C . LYS A 1 304 ? 17.030 19.394 -13.409 1.00 90.94 304 LYS A C 1
ATOM 2286 O O . LYS A 1 304 ? 18.108 19.962 -13.240 1.00 90.94 304 LYS A O 1
ATOM 2291 N N . GLU A 1 305 ? 15.869 20.016 -13.237 1.00 89.31 305 GLU A N 1
ATOM 2292 C CA . GLU A 1 305 ? 15.766 21.396 -12.747 1.00 89.31 305 GLU A CA 1
ATOM 2293 C C . GLU A 1 305 ? 16.200 21.525 -11.285 1.00 89.31 305 GLU A C 1
ATOM 2295 O O . GLU A 1 305 ? 16.898 22.479 -10.942 1.00 89.31 305 GLU A O 1
ATOM 2300 N N . GLN A 1 306 ? 15.839 20.556 -10.442 1.00 85.69 306 GLN A N 1
ATOM 2301 C CA . GLN A 1 306 ? 16.261 20.497 -9.041 1.00 85.69 306 GLN A CA 1
ATOM 2302 C C . GLN A 1 306 ? 17.781 20.324 -8.923 1.00 85.69 306 GLN A C 1
ATOM 2304 O O . GLN A 1 306 ? 18.425 21.045 -8.162 1.00 85.69 306 GLN A O 1
ATOM 2309 N N . ASN A 1 307 ? 18.369 19.463 -9.758 1.00 76.62 307 ASN A N 1
ATOM 2310 C CA . ASN A 1 307 ? 19.816 19.234 -9.798 1.00 76.62 307 ASN A CA 1
ATOM 2311 C C . ASN A 1 307 ? 20.625 20.423 -10.341 1.00 76.62 307 ASN A C 1
ATOM 2313 O O . ASN A 1 307 ? 21.819 20.502 -10.091 1.00 76.62 307 ASN A O 1
ATOM 2317 N N . ARG A 1 308 ? 20.006 21.352 -11.084 1.00 73.69 308 ARG A N 1
ATOM 2318 C CA . ARG A 1 308 ? 20.658 22.592 -11.554 1.00 73.69 308 ARG A CA 1
ATOM 2319 C C . ARG A 1 308 ? 20.671 23.717 -10.518 1.00 73.69 308 ARG A C 1
ATOM 2321 O O . ARG A 1 308 ? 21.396 24.688 -10.713 1.00 73.69 308 ARG A O 1
ATOM 2328 N N . LYS A 1 309 ? 19.805 23.641 -9.504 1.00 60.38 309 LYS A N 1
ATOM 2329 C CA . LYS A 1 309 ? 19.661 24.660 -8.449 1.00 60.38 309 LYS A CA 1
ATOM 2330 C C . LYS A 1 309 ? 20.461 24.329 -7.182 1.00 60.38 309 LYS A C 1
ATOM 2332 O O . LYS A 1 309 ? 20.586 25.205 -6.331 1.00 60.38 309 LYS A O 1
ATOM 2337 N N . ARG A 1 310 ? 20.937 23.089 -7.055 1.00 55.19 310 ARG A N 1
ATOM 2338 C CA . ARG A 1 310 ? 21.927 22.651 -6.062 1.00 55.19 310 ARG A CA 1
ATOM 2339 C C . ARG A 1 310 ? 23.333 22.962 -6.562 1.00 55.19 310 ARG A C 1
ATOM 2341 O O . ARG A 1 310 ? 24.173 23.291 -5.702 1.00 55.19 310 ARG A O 1
#

pLDDT: mean 81.17, std 15.38, range [31.52, 97.62]

Sequence (310 aa):
MEHVMSQQIQISFPELDTTVTARLLLDEAPRAAEMLSEMLQTPLTTRAVHAIYAGPAVLMQIPARHGEPADGQIPIENEVRAPEPGDIMLVPPAAKAAEDVWGEPGDEDGVTLALFYGEAGRPFCPSAGQAGVLVAKVVEGLGMLRVTCRAARYEGAQRVCIGREACPGQIEEVVLHSDGASLGNPGPAGAGFVIETPQGQLLAEGSVPLEPTTVNVAEYRALIDGLLKAQELGARRVRALMDSELVVRQLTGRYRVKSEGLRPLYQQASRLIAEFERFECKHVPREFNARADELAGAGAKRS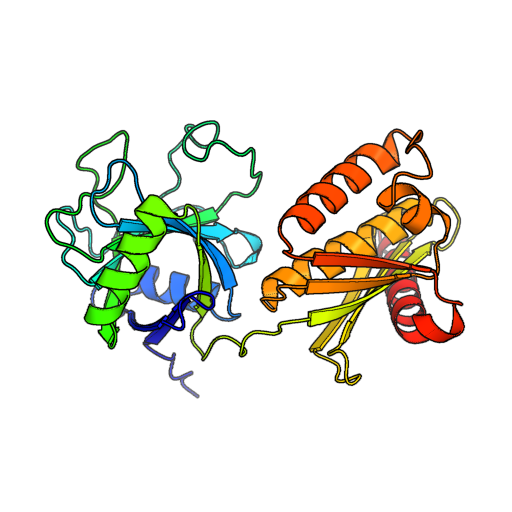KEQNRKR

Radius of gyration: 21.32 Å; Cα contacts (8 Å, |Δi|>4): 722; chains: 1; bounding box: 46×48×60 Å

Mean predicted aligned error: 13.87 Å

Nearest PDB structures (foldseek):
  3hst-assembly2_B  TM=9.788E-01  e=9.476E-16  Mycobacterium tuberculosis
  3hst-assembly4_D  TM=9.831E-01  e=2.664E-15  Mycobacterium tuberculosis
  4e19-assembly2_B  TM=9.798E-01  e=6.239E-15  Halobacterium salinarum NRC-1
  3aly-assembly1_A  TM=9.249E-01  e=6.836E-11  Sulfurisphaera tokodaii str. 7
  2ehg-assembly1_A  TM=9.202E-01  e=4.235E-10  Sulfurisphaera tokodaii str. 7

Secondary structure (DSSP, 8-state):
-------EEEEEEGGGTEEEEEEE-TTTSHHHHHHHHHHTSSPEEEEEEE-SSSSSEEEEEEEGGG---GGGS----SEESSPPTTEEEEE---TT-TTTSSSS-----EEEEEEE-STT----SSSTT--EEEEEEEEE-HHHHHHHHHHHHHH-SEEEEEESSPPPP---EEEEEEEEEESSSSEEEEEEEEEE-TT--EEEEEEEEEEEE-HHHHHHHHHHHHHHHHHHTT-SEEEEEES-HHHHHHHTTSS----TTTHHHHHHHHHHHHTSSEEEEEE--GGGGHHHHHHHHHHHHHHHHHHHH-

Foldseek 3Di:
DDPPQLQKKWKDQQVLRAIFIKGWPCVFQVLQLVQVQQLQQAKFKFWWFQDPPQPQKTKTWRFCVSHARDVNDRPPTQWDFFDDAFWKFKDRPDVPPQPPPPPDPDPTDTIMIIHHLHGPGGPDPDPTRGTTHGTIGTPPRSVVVSVVSVVCVVVGITIMIMHSDPQQRALAEKEKFKFKDDPDAQHWIKIKMWIARPVRHTDDIAIATDARHGRLLSRLVNLLVRLVVCVSSNYQEYEYEYQDPPLLCVLVVVDPDPDPSCVVSSVSSNVSCVSHPYYHYDHDHVVVNVRRVVRGVVSSVVSVVVVVVD